Protein AF-A0A8H7ZMW8-F1 (afdb_monomer_lite)

Radius of gyration: 20.6 Å; chains: 1; bounding box: 66×46×44 Å

Structure (mmCIF, N/CA/C/O backbone):
data_AF-A0A8H7ZMW8-F1
#
_entry.id   AF-A0A8H7ZMW8-F1
#
loop_
_atom_site.group_PDB
_atom_site.id
_atom_site.type_symbol
_atom_site.label_atom_id
_atom_site.label_alt_id
_atom_site.label_comp_id
_atom_site.label_asym_id
_atom_site.label_entity_id
_atom_site.label_seq_id
_atom_site.pdbx_PDB_ins_code
_atom_site.Cartn_x
_atom_site.Cartn_y
_atom_site.Cartn_z
_atom_site.occupancy
_atom_site.B_iso_or_equiv
_atom_site.auth_seq_id
_atom_site.auth_comp_id
_atom_site.auth_asym_id
_atom_site.auth_atom_id
_atom_site.pdbx_PDB_model_num
ATOM 1 N N . MET A 1 1 ? -32.389 14.633 -2.893 1.00 42.03 1 MET A N 1
ATOM 2 C CA . MET A 1 1 ? -31.019 14.590 -3.444 1.00 42.03 1 MET A CA 1
ATOM 3 C C . MET A 1 1 ? -31.090 13.836 -4.761 1.00 42.03 1 MET A C 1
ATOM 5 O O . MET A 1 1 ? -31.213 12.621 -4.766 1.00 42.03 1 MET A O 1
ATOM 9 N N . VAL A 1 2 ? -31.214 14.584 -5.856 1.00 37.28 2 VAL A N 1
ATOM 10 C CA . VAL A 1 2 ? -31.466 14.056 -7.203 1.00 37.28 2 VAL A CA 1
ATOM 11 C C . VAL A 1 2 ? -30.122 13.659 -7.804 1.00 37.28 2 VAL A C 1
ATOM 13 O O . VAL A 1 2 ? -29.239 14.500 -7.945 1.00 37.28 2 VAL A O 1
ATOM 16 N N . ILE A 1 3 ? -29.952 12.373 -8.097 1.00 39.22 3 ILE A N 1
ATOM 17 C CA . ILE A 1 3 ? -28.759 11.832 -8.752 1.00 39.22 3 ILE A CA 1
ATOM 18 C C . ILE A 1 3 ? -28.835 12.227 -10.239 1.00 39.22 3 ILE A C 1
ATOM 20 O O . ILE A 1 3 ? -29.847 11.921 -10.876 1.00 39.22 3 ILE A O 1
ATOM 24 N N . PRO A 1 4 ? -27.831 12.914 -10.813 1.00 39.84 4 PRO A N 1
ATOM 25 C CA . PRO A 1 4 ? -27.857 13.289 -12.223 1.00 39.84 4 PRO A CA 1
ATOM 26 C C . PRO A 1 4 ? -27.815 12.050 -13.144 1.00 39.84 4 PRO A C 1
ATOM 28 O O . PRO A 1 4 ? -27.133 11.066 -12.836 1.00 39.84 4 PRO A O 1
ATOM 31 N N . PRO A 1 5 ? -28.512 12.077 -14.296 1.00 51.19 5 PRO A N 1
ATOM 32 C CA . PRO A 1 5 ? -28.690 10.921 -15.164 1.00 51.19 5 PRO A CA 1
ATOM 33 C C . PRO A 1 5 ? -27.522 10.784 -16.150 1.00 51.19 5 PRO A C 1
ATOM 35 O O . PRO A 1 5 ? -27.686 10.994 -17.346 1.00 51.19 5 PRO A O 1
ATOM 38 N N . VAL A 1 6 ? -26.333 10.411 -15.670 1.00 54.12 6 VAL A N 1
ATOM 39 C CA . VAL A 1 6 ? -25.258 9.872 -16.531 1.00 54.12 6 VAL A CA 1
ATOM 40 C C . VAL A 1 6 ? -24.527 8.730 -15.820 1.00 54.12 6 VAL A C 1
ATOM 42 O O . VAL A 1 6 ? -23.308 8.697 -15.720 1.00 54.12 6 VAL A O 1
ATOM 45 N N . LEU A 1 7 ? -25.274 7.726 -15.361 1.00 52.47 7 LEU A N 1
ATOM 46 C CA . LEU A 1 7 ? -24.729 6.374 -15.203 1.00 52.47 7 LEU A CA 1
ATOM 47 C C . LEU A 1 7 ? -25.089 5.568 -16.452 1.00 52.47 7 LEU A C 1
ATOM 49 O O . LEU A 1 7 ? -25.837 4.591 -16.418 1.00 52.47 7 LEU A O 1
ATOM 53 N N . ARG A 1 8 ? -24.540 6.000 -17.597 1.00 49.75 8 ARG A N 1
ATOM 54 C CA . ARG A 1 8 ? -24.400 5.128 -18.764 1.00 49.75 8 ARG A CA 1
ATOM 55 C C . ARG A 1 8 ? -23.543 3.959 -18.293 1.00 49.75 8 ARG A C 1
ATOM 57 O O . ARG A 1 8 ? -22.350 4.142 -18.074 1.00 49.75 8 ARG A O 1
ATOM 64 N N . ARG A 1 9 ? -24.168 2.792 -18.103 1.00 55.81 9 ARG A N 1
ATOM 65 C CA . ARG A 1 9 ? -23.518 1.503 -17.827 1.00 55.81 9 ARG A CA 1
ATOM 66 C C . ARG A 1 9 ? -22.287 1.339 -18.727 1.00 55.81 9 ARG A C 1
ATOM 68 O O . ARG A 1 9 ? -22.395 0.864 -19.853 1.00 55.81 9 ARG A O 1
ATOM 75 N N . ARG A 1 10 ? -21.110 1.706 -18.227 1.00 47.31 10 ARG A N 1
ATOM 76 C CA . ARG A 1 10 ? -19.882 1.006 -18.572 1.00 47.31 10 ARG A CA 1
ATOM 77 C C . ARG A 1 10 ? -19.806 -0.119 -17.560 1.00 47.31 10 ARG A C 1
ATOM 79 O O . ARG A 1 10 ? -19.698 0.132 -16.367 1.00 47.31 10 ARG A O 1
ATOM 86 N N . SER A 1 11 ? -19.891 -1.350 -18.042 1.00 50.09 11 SER A N 1
ATOM 87 C CA . SER A 1 11 ? -19.176 -2.438 -17.388 1.00 50.09 11 SER A CA 1
ATOM 88 C C . SER A 1 11 ? -17.740 -1.936 -17.175 1.00 50.09 11 SER A C 1
ATOM 90 O O . SER A 1 11 ? -16.995 -1.783 -18.137 1.00 50.09 11 SER A O 1
ATOM 92 N N . HIS A 1 12 ? -17.386 -1.517 -15.961 1.00 54.16 12 HIS A N 1
ATOM 93 C CA . HIS A 1 12 ? -15.981 -1.426 -15.581 1.00 54.16 12 HIS A CA 1
ATOM 94 C C . HIS A 1 12 ? -15.602 -2.838 -15.166 1.00 54.16 12 HIS A C 1
ATOM 96 O O . HIS A 1 12 ? -15.778 -3.237 -14.022 1.00 54.16 12 HIS A O 1
ATOM 102 N N . SER A 1 13 ? -15.194 -3.637 -16.148 1.00 64.12 13 SER A N 1
ATOM 103 C CA . SER A 1 13 ? -14.708 -5.002 -15.950 1.00 64.12 13 SER A CA 1
ATOM 104 C C . SER A 1 13 ? -13.240 -5.046 -15.505 1.00 64.12 13 SER A C 1
ATOM 106 O O . SER A 1 13 ? -12.653 -6.122 -15.506 1.00 64.12 13 SER A O 1
ATOM 108 N N . GLN A 1 14 ? -12.631 -3.904 -15.170 1.00 78.50 14 GLN A N 1
ATOM 109 C CA . GLN A 1 14 ? -11.215 -3.792 -14.823 1.00 78.50 14 GLN A CA 1
ATOM 110 C C . GLN A 1 14 ? -11.036 -2.946 -13.559 1.00 78.50 14 GLN A C 1
ATOM 112 O O . GLN A 1 14 ? -11.784 -1.992 -13.341 1.00 78.50 14 GLN A O 1
ATOM 117 N N . ALA A 1 15 ? -10.048 -3.325 -12.746 1.00 89.75 15 ALA A N 1
ATOM 118 C CA . ALA A 1 15 ? -9.633 -2.593 -11.558 1.00 89.75 15 ALA A CA 1
ATOM 119 C C . ALA A 1 15 ? -9.004 -1.230 -11.909 1.00 89.75 15 ALA A C 1
ATOM 121 O O . ALA A 1 15 ? -8.543 -1.005 -13.030 1.00 89.75 15 ALA A O 1
ATOM 122 N N . TYR A 1 16 ? -8.992 -0.320 -10.939 1.00 92.81 16 TYR A N 1
ATOM 123 C CA . TYR A 1 16 ? -8.418 1.017 -11.061 1.00 92.81 16 TYR A CA 1
ATOM 124 C C . TYR A 1 16 ? -6.917 0.980 -10.765 1.00 92.81 16 TYR A C 1
ATOM 126 O O . TYR A 1 16 ? -6.511 0.502 -9.705 1.00 92.81 16 TYR A O 1
ATOM 134 N N . HIS A 1 17 ? -6.122 1.502 -11.697 1.00 93.19 17 HIS A N 1
ATOM 135 C CA . HIS A 1 17 ? -4.659 1.557 -11.629 1.00 93.19 17 HIS A CA 1
ATOM 136 C C . HIS A 1 17 ? -4.171 2.873 -11.028 1.00 93.19 17 HIS A C 1
ATOM 138 O O . HIS A 1 17 ? -4.920 3.851 -10.994 1.00 93.19 17 HIS A O 1
ATOM 144 N N . SER A 1 18 ? -2.909 2.891 -10.603 1.00 92.00 18 SER A N 1
ATOM 145 C CA . SER A 1 18 ? -2.274 4.108 -10.106 1.00 92.00 18 SER A CA 1
ATOM 146 C C . SER A 1 18 ? -2.089 5.133 -11.229 1.00 92.00 18 SER A C 1
ATOM 148 O O . SER A 1 18 ? -1.773 4.784 -12.367 1.00 92.00 18 SER A O 1
ATOM 150 N N . SER A 1 19 ? -2.253 6.413 -10.914 1.00 88.81 19 SER A N 1
ATOM 151 C CA . SER A 1 19 ? -1.910 7.522 -11.810 1.00 88.81 19 SER A CA 1
ATOM 152 C C . SER A 1 19 ? -0.397 7.760 -11.912 1.00 88.81 19 SER A C 1
ATOM 154 O O . SER A 1 19 ? 0.058 8.408 -12.853 1.00 88.81 19 SER A O 1
ATOM 156 N N . TYR A 1 20 ? 0.403 7.167 -11.015 1.00 85.31 20 TYR A N 1
ATOM 157 C CA . TYR A 1 20 ? 1.864 7.305 -10.973 1.00 85.31 20 TYR A CA 1
ATOM 158 C C . TYR A 1 20 ? 2.620 6.304 -11.862 1.00 85.31 20 TYR A C 1
ATOM 160 O O . TYR A 1 20 ? 3.825 6.128 -11.692 1.00 85.31 20 TYR A O 1
ATOM 168 N N . LEU A 1 21 ? 1.955 5.632 -12.807 1.00 85.12 21 LEU A N 1
ATOM 169 C CA . LEU A 1 21 ? 2.595 4.625 -13.671 1.00 85.12 21 LEU A CA 1
ATOM 170 C C . LEU A 1 21 ? 3.790 5.176 -14.462 1.00 85.12 21 LEU A C 1
ATOM 172 O O . LEU A 1 21 ? 4.798 4.487 -14.589 1.00 85.12 21 LEU A O 1
ATOM 176 N N . ASP A 1 22 ? 3.688 6.418 -14.933 1.00 79.81 22 ASP A N 1
ATOM 177 C CA . ASP A 1 22 ? 4.734 7.095 -15.708 1.00 79.81 22 ASP A CA 1
ATOM 178 C C . ASP A 1 22 ? 5.643 7.983 -14.837 1.00 79.81 22 ASP A C 1
ATOM 180 O O . ASP A 1 22 ? 6.469 8.744 -15.351 1.00 79.81 22 ASP A O 1
ATOM 184 N N . PHE A 1 23 ? 5.497 7.925 -13.507 1.00 78.44 23 PHE A N 1
ATOM 185 C CA . PHE A 1 23 ? 6.307 8.733 -12.604 1.00 78.44 23 PHE A CA 1
ATOM 186 C C . PHE A 1 23 ? 7.755 8.204 -12.579 1.00 78.44 23 PHE A C 1
ATOM 188 O O . PHE A 1 23 ? 7.966 7.015 -12.322 1.00 78.44 23 PHE A O 1
ATOM 195 N N . PRO A 1 24 ? 8.779 9.057 -12.785 1.00 76.38 24 PRO A N 1
ATOM 196 C CA . PRO A 1 24 ? 10.181 8.641 -12.825 1.00 76.38 24 PRO A CA 1
ATOM 197 C C . PRO A 1 24 ? 10.747 8.399 -11.411 1.00 76.38 24 PRO A C 1
ATOM 199 O O . PRO A 1 24 ? 11.688 9.064 -10.974 1.00 76.38 24 PRO A O 1
ATOM 202 N N . ALA A 1 25 ? 10.156 7.458 -10.672 1.00 76.00 25 ALA A N 1
ATOM 203 C CA . ALA A 1 25 ? 10.624 7.036 -9.356 1.00 76.00 25 ALA A CA 1
ATOM 204 C C . ALA A 1 25 ? 11.843 6.116 -9.464 1.00 76.00 25 ALA A C 1
ATOM 206 O O . ALA A 1 25 ? 12.016 5.365 -10.423 1.00 76.00 25 ALA A O 1
ATOM 207 N N . ARG A 1 26 ? 12.666 6.118 -8.410 1.00 81.25 26 ARG A N 1
ATOM 208 C CA . ARG A 1 26 ? 13.632 5.040 -8.184 1.00 81.25 26 ARG A CA 1
ATOM 209 C C . ARG A 1 26 ? 12.857 3.749 -7.924 1.00 81.25 26 ARG A C 1
ATOM 211 O O . ARG A 1 26 ? 12.032 3.731 -7.016 1.00 81.25 26 ARG A O 1
ATOM 218 N N . SER A 1 27 ? 13.177 2.667 -8.624 1.00 81.62 27 SER A N 1
ATOM 219 C CA . SER A 1 27 ? 12.639 1.352 -8.266 1.00 81.62 27 SER A CA 1
ATOM 220 C C . SER A 1 27 ? 13.459 0.696 -7.145 1.00 81.62 27 SER A C 1
ATOM 222 O O . SER A 1 27 ? 14.692 0.750 -7.151 1.00 81.62 27 SER A O 1
ATOM 224 N N . LEU A 1 28 ? 12.781 0.084 -6.172 1.00 80.75 28 LEU A N 1
ATOM 225 C CA . LEU A 1 28 ? 13.358 -0.832 -5.182 1.00 80.75 28 LEU A CA 1
ATOM 226 C C . LEU A 1 28 ? 12.857 -2.240 -5.507 1.00 80.75 28 LEU A C 1
ATOM 228 O O . LEU A 1 28 ? 11.679 -2.544 -5.322 1.00 80.75 28 LEU A O 1
ATOM 232 N N . GLY A 1 29 ? 13.726 -3.081 -6.071 1.00 83.06 29 GLY A N 1
ATOM 233 C CA . GLY A 1 29 ? 13.272 -4.296 -6.750 1.00 83.06 29 GLY A CA 1
ATOM 234 C C . GLY A 1 29 ? 12.319 -3.922 -7.886 1.00 83.06 29 GLY A C 1
ATOM 235 O O . GLY A 1 29 ? 12.708 -3.203 -8.803 1.00 83.06 29 GLY A O 1
ATOM 236 N N . ASN A 1 30 ? 11.062 -4.356 -7.785 1.00 88.25 30 ASN A N 1
ATOM 237 C CA . ASN A 1 30 ? 9.993 -4.010 -8.724 1.00 88.25 30 ASN A CA 1
ATOM 238 C C . ASN A 1 30 ? 8.889 -3.111 -8.121 1.00 88.25 30 ASN A C 1
ATOM 240 O O . ASN A 1 30 ? 7.768 -3.078 -8.634 1.00 88.25 30 ASN A O 1
ATOM 244 N N . PHE A 1 31 ? 9.196 -2.386 -7.040 1.00 85.06 31 PHE A N 1
ATOM 245 C CA . PHE A 1 31 ? 8.350 -1.325 -6.480 1.00 85.06 31 PHE A CA 1
ATOM 246 C C . PHE A 1 31 ? 8.844 0.049 -6.893 1.00 85.06 31 PHE A C 1
ATOM 248 O O . PHE A 1 31 ? 10.049 0.277 -6.915 1.00 85.06 31 PHE A O 1
ATOM 255 N N . ALA A 1 32 ? 7.927 0.993 -7.082 1.00 86.06 32 ALA A N 1
ATOM 256 C CA . ALA A 1 32 ? 8.273 2.399 -7.232 1.00 86.06 32 ALA A CA 1
ATOM 257 C C . ALA A 1 32 ? 8.449 3.059 -5.853 1.00 86.06 32 ALA A C 1
ATOM 259 O O . ALA A 1 32 ? 7.548 3.027 -5.016 1.00 86.06 32 ALA A O 1
ATOM 260 N N . LEU A 1 33 ? 9.592 3.701 -5.611 1.00 85.12 33 LEU A N 1
ATOM 261 C CA . LEU A 1 33 ? 9.802 4.540 -4.433 1.00 85.12 33 LEU A CA 1
ATOM 262 C C . LEU A 1 33 ? 9.164 5.915 -4.672 1.00 85.12 33 LEU A C 1
ATOM 264 O O . LEU A 1 33 ? 9.825 6.864 -5.101 1.00 85.12 33 LEU A O 1
ATOM 268 N N . LEU A 1 34 ? 7.855 5.981 -4.438 1.00 83.50 34 LEU A N 1
ATOM 269 C CA . LEU A 1 34 ? 7.044 7.175 -4.654 1.00 83.50 34 LEU A CA 1
ATOM 270 C C . LEU A 1 34 ? 7.146 8.148 -3.465 1.00 83.50 34 LEU A C 1
ATOM 272 O O . LEU A 1 34 ? 7.307 7.706 -2.321 1.00 83.50 34 LEU A O 1
ATOM 276 N N . PRO A 1 35 ? 7.067 9.467 -3.712 1.00 80.00 35 PRO A N 1
ATOM 277 C CA . PRO A 1 35 ? 7.010 10.453 -2.643 1.00 80.00 35 PRO A CA 1
ATOM 278 C C . PRO A 1 35 ? 5.778 10.281 -1.744 1.00 80.00 35 PRO A C 1
ATOM 280 O O . PRO A 1 35 ? 4.700 9.933 -2.223 1.00 80.00 35 PRO A O 1
ATOM 283 N N . LEU A 1 36 ? 5.941 10.556 -0.447 1.00 81.56 36 LEU A N 1
ATOM 284 C CA . LEU A 1 36 ? 4.881 10.433 0.559 1.00 81.56 36 LEU A CA 1
ATOM 285 C C . LEU A 1 36 ? 4.884 11.608 1.535 1.00 81.56 36 LEU A C 1
ATOM 287 O O . LEU A 1 36 ? 5.940 12.087 1.970 1.00 81.56 36 LEU A O 1
ATOM 291 N N . LYS A 1 37 ? 3.694 12.026 1.959 1.00 80.56 37 LYS A N 1
ATOM 292 C CA . LYS A 1 37 ? 3.497 13.009 3.025 1.00 80.56 37 LYS A CA 1
ATOM 293 C C . LYS A 1 37 ? 3.456 12.292 4.371 1.00 80.56 37 LYS A C 1
ATOM 295 O O . LYS A 1 37 ? 2.402 11.959 4.903 1.00 80.56 37 LYS A O 1
ATOM 300 N N . SER A 1 38 ? 4.624 12.069 4.967 1.00 76.19 38 SER A N 1
ATOM 301 C CA . SER A 1 38 ? 4.721 11.429 6.281 1.00 76.19 38 SER A CA 1
ATOM 302 C C . SER A 1 38 ? 5.586 12.219 7.253 1.00 76.19 38 SER A C 1
ATOM 304 O O . SER A 1 38 ? 6.620 12.774 6.895 1.00 76.19 38 SER A O 1
ATOM 306 N N . LYS A 1 39 ? 5.175 12.230 8.526 1.00 77.06 39 LYS A N 1
ATOM 307 C CA . LYS A 1 39 ? 6.003 12.702 9.653 1.00 77.06 39 LYS A CA 1
ATOM 308 C C . LYS A 1 39 ? 6.956 11.614 10.159 1.00 77.06 39 LYS A C 1
ATOM 310 O O . LYS A 1 39 ? 7.826 11.888 10.985 1.00 77.06 39 LYS A O 1
ATOM 315 N N . ILE A 1 40 ? 6.763 10.376 9.705 1.00 76.75 40 ILE A N 1
ATOM 316 C CA . ILE A 1 40 ? 7.574 9.220 10.077 1.00 76.75 40 ILE A CA 1
ATOM 317 C C . ILE A 1 40 ? 8.781 9.180 9.146 1.00 76.75 40 ILE A C 1
ATOM 319 O O . ILE A 1 40 ? 8.650 9.285 7.928 1.00 76.75 40 ILE A O 1
ATOM 323 N N . ARG A 1 41 ? 9.972 9.036 9.730 1.00 72.94 41 ARG A N 1
ATOM 324 C CA . ARG A 1 41 ? 11.212 8.904 8.962 1.00 72.94 41 ARG A CA 1
ATOM 325 C C . ARG A 1 41 ? 11.189 7.600 8.172 1.00 72.94 41 ARG A C 1
ATOM 327 O O . ARG A 1 41 ? 10.841 6.560 8.721 1.00 72.94 41 ARG A O 1
ATOM 334 N N . GLY A 1 42 ? 11.626 7.655 6.922 1.00 73.50 42 GLY A N 1
ATOM 335 C CA . GLY A 1 42 ? 11.706 6.489 6.056 1.00 73.50 42 GLY A CA 1
ATOM 336 C C . GLY A 1 42 ? 12.537 6.764 4.805 1.00 73.50 42 GLY A C 1
ATOM 337 O O . GLY A 1 42 ? 12.995 7.892 4.610 1.00 73.50 42 GLY A O 1
ATOM 338 N N . PRO A 1 43 ? 12.743 5.737 3.967 1.00 73.56 43 PRO A N 1
ATOM 339 C CA . PRO A 1 43 ? 13.495 5.857 2.721 1.00 73.56 43 PRO A CA 1
ATOM 340 C C . PRO A 1 43 ? 12.721 6.603 1.622 1.00 73.56 43 PRO A C 1
ATOM 342 O O . PRO A 1 43 ? 13.325 7.014 0.634 1.00 73.56 43 PRO A O 1
ATOM 345 N N . ALA A 1 44 ? 11.401 6.771 1.777 1.00 70.31 44 ALA A N 1
ATOM 346 C CA . ALA A 1 44 ? 10.563 7.478 0.817 1.00 70.31 44 ALA A CA 1
ATOM 347 C C . ALA A 1 44 ? 10.927 8.974 0.751 1.00 70.31 44 ALA A C 1
ATOM 349 O O . ALA A 1 44 ? 11.087 9.611 1.800 1.00 70.31 44 ALA A O 1
ATOM 350 N N . PRO A 1 45 ? 11.028 9.557 -0.458 1.00 68.44 45 PRO A N 1
ATOM 351 C CA . PRO A 1 45 ? 11.138 10.996 -0.627 1.00 68.44 45 PRO A CA 1
ATOM 352 C C . PRO A 1 45 ? 9.983 11.696 0.091 1.00 68.44 45 PRO A C 1
ATOM 354 O O . PRO A 1 45 ? 8.821 11.326 -0.074 1.00 68.44 45 PRO A O 1
ATOM 357 N N . GLN A 1 46 ? 10.294 12.698 0.907 1.00 63.41 46 GLN A N 1
ATOM 358 C CA . GLN A 1 46 ? 9.253 13.465 1.582 1.00 63.41 46 GLN A CA 1
ATOM 359 C C . GLN A 1 46 ? 8.579 14.378 0.563 1.00 63.41 46 GLN A C 1
ATOM 361 O O . GLN A 1 46 ? 9.260 15.114 -0.152 1.00 63.41 46 GLN A O 1
ATOM 366 N N . GLY A 1 47 ? 7.247 14.341 0.519 1.00 53.34 47 GLY A N 1
ATOM 367 C CA . GLY A 1 47 ? 6.419 15.176 -0.355 1.00 53.34 47 GLY A CA 1
ATOM 368 C C . GLY A 1 47 ? 6.365 16.659 0.046 1.00 53.34 47 GLY A C 1
ATOM 369 O O . GLY A 1 47 ? 5.344 17.318 -0.105 1.00 53.34 47 GLY A O 1
ATOM 370 N N . GLY A 1 48 ? 7.434 17.161 0.655 1.00 45.34 48 GLY A N 1
ATOM 371 C CA . GLY A 1 48 ? 7.550 18.513 1.166 1.00 45.34 48 GLY A CA 1
ATOM 372 C C . GLY A 1 48 ? 8.962 18.728 1.692 1.00 45.34 48 GLY A C 1
ATOM 373 O O . GLY A 1 48 ? 9.390 18.050 2.621 1.00 45.34 48 GLY A O 1
ATOM 374 N N . ALA A 1 49 ? 9.660 19.689 1.093 1.00 36.16 49 ALA A N 1
ATOM 375 C CA . ALA A 1 49 ? 11.038 20.088 1.370 1.00 36.16 49 ALA A CA 1
ATOM 376 C C . ALA A 1 49 ? 12.126 19.093 0.918 1.00 36.16 49 ALA A C 1
ATOM 378 O O . ALA A 1 49 ? 12.400 18.069 1.538 1.00 36.16 49 ALA A O 1
ATOM 379 N N . THR A 1 50 ? 12.809 19.497 -0.156 1.00 37.34 50 THR A N 1
ATOM 380 C CA . THR A 1 50 ? 14.218 19.237 -0.485 1.00 37.34 50 THR A CA 1
ATOM 381 C C . THR A 1 50 ? 15.020 18.511 0.608 1.00 37.34 50 THR A C 1
ATOM 383 O O . THR A 1 50 ? 15.705 19.145 1.415 1.00 37.34 50 THR A O 1
ATOM 386 N N . PHE A 1 51 ? 15.015 17.177 0.608 1.00 32.84 51 PHE A N 1
ATOM 387 C CA . PHE A 1 51 ? 16.051 16.419 1.303 1.00 32.84 51 PHE A CA 1
ATOM 388 C C . PHE A 1 51 ? 17.212 16.208 0.335 1.00 32.84 51 PHE A C 1
ATOM 390 O O . PHE A 1 51 ? 17.288 15.228 -0.404 1.00 32.84 51 PHE A O 1
ATOM 397 N N . PHE A 1 52 ? 18.120 17.182 0.333 1.00 33.91 52 PHE A N 1
ATOM 398 C CA . PHE A 1 52 ? 19.476 17.000 -0.157 1.00 33.91 52 PHE A CA 1
ATOM 399 C C . PHE A 1 52 ? 20.117 15.829 0.600 1.00 33.91 52 PHE A C 1
ATOM 401 O O . PHE A 1 52 ? 20.656 15.996 1.693 1.00 33.91 52 PHE A O 1
ATOM 408 N N . ALA A 1 53 ? 20.131 14.645 -0.005 1.00 33.56 53 ALA A N 1
ATOM 409 C CA . ALA A 1 53 ? 21.184 13.682 0.267 1.00 33.56 53 ALA A CA 1
ATOM 410 C C . ALA A 1 53 ? 22.474 14.221 -0.376 1.00 33.56 53 ALA A C 1
ATOM 412 O O . ALA A 1 53 ? 22.844 13.838 -1.482 1.00 33.56 53 ALA A O 1
ATOM 413 N N . ILE A 1 54 ? 23.137 15.165 0.299 1.00 38.50 54 ILE A N 1
ATOM 414 C CA . ILE A 1 54 ? 24.554 15.459 0.068 1.00 38.50 54 ILE A CA 1
ATOM 415 C C . ILE A 1 54 ? 25.323 14.569 1.049 1.00 38.50 54 ILE A C 1
ATOM 417 O O . ILE A 1 54 ? 25.388 14.899 2.237 1.00 38.50 54 ILE A O 1
ATOM 421 N N . PRO A 1 55 ? 25.952 13.462 0.613 1.00 37.44 55 PRO A N 1
ATOM 422 C CA . PRO A 1 55 ? 27.103 12.973 1.339 1.00 37.44 55 PRO A CA 1
ATOM 423 C C . PRO A 1 55 ? 28.178 14.045 1.176 1.00 37.44 55 PRO A C 1
ATOM 425 O O . PRO A 1 55 ? 28.648 14.312 0.075 1.00 37.44 55 PRO A O 1
ATOM 428 N N . ARG A 1 56 ? 28.483 14.710 2.289 1.00 41.12 56 ARG A N 1
ATOM 429 C CA . ARG A 1 56 ? 29.649 15.559 2.548 1.00 41.12 56 ARG A CA 1
ATOM 430 C C . ARG A 1 56 ? 30.737 15.473 1.451 1.00 41.12 56 ARG A C 1
ATOM 432 O O . ARG A 1 56 ? 31.645 14.654 1.550 1.00 41.12 56 ARG A O 1
ATOM 439 N N . LEU A 1 57 ? 30.698 16.350 0.445 1.00 36.00 57 LEU A N 1
ATOM 440 C CA . LEU A 1 57 ? 31.845 16.594 -0.431 1.00 36.00 57 LEU A CA 1
ATOM 441 C C . LEU A 1 57 ? 32.236 18.064 -0.333 1.00 36.00 57 LEU A C 1
ATOM 443 O O . LEU A 1 57 ? 31.525 18.965 -0.773 1.00 36.00 57 LEU A O 1
ATOM 447 N N . HIS A 1 58 ? 33.392 18.283 0.286 1.00 34.47 58 HIS A N 1
ATOM 448 C CA . HIS A 1 58 ? 34.142 19.512 0.127 1.00 34.47 58 HIS A CA 1
ATOM 449 C C . HIS A 1 58 ? 34.366 19.771 -1.370 1.00 34.47 58 HIS A C 1
ATOM 451 O O . HIS A 1 58 ? 34.821 18.889 -2.088 1.00 34.47 58 HIS A O 1
ATOM 457 N N . ALA A 1 59 ? 34.075 21.003 -1.787 1.00 41.72 59 ALA A N 1
ATOM 458 C CA . ALA A 1 59 ? 34.630 21.669 -2.961 1.00 41.72 59 ALA A CA 1
ATOM 459 C C . ALA A 1 59 ? 34.544 20.929 -4.314 1.00 41.72 59 ALA A C 1
ATOM 461 O O . ALA A 1 59 ? 35.494 20.287 -4.746 1.00 41.72 59 ALA A O 1
ATOM 462 N N . ALA A 1 60 ? 33.488 21.193 -5.086 1.00 32.75 60 ALA A N 1
ATOM 463 C CA . ALA A 1 60 ? 33.612 21.242 -6.543 1.00 32.75 60 ALA A CA 1
ATOM 464 C C . ALA A 1 60 ? 32.589 22.217 -7.134 1.00 32.75 60 ALA A C 1
ATOM 466 O O . ALA A 1 60 ? 31.382 22.000 -7.090 1.00 32.75 60 ALA A O 1
ATOM 467 N N . LYS A 1 61 ? 33.097 23.316 -7.696 1.00 37.75 61 LYS A N 1
ATOM 468 C CA . LYS A 1 61 ? 32.349 24.255 -8.535 1.00 37.75 61 LYS A CA 1
ATOM 469 C C . LYS A 1 61 ? 31.819 23.495 -9.757 1.00 37.75 61 LYS A C 1
ATOM 471 O O . LYS A 1 61 ? 32.613 23.096 -10.602 1.00 37.75 61 LYS A O 1
ATOM 476 N N . SER A 1 62 ? 30.511 23.301 -9.882 1.00 36.25 62 SER A N 1
ATOM 477 C CA . SER A 1 62 ? 29.888 22.929 -11.162 1.00 36.25 62 SER A CA 1
ATOM 478 C C . SER A 1 62 ? 28.616 23.750 -11.350 1.00 36.25 62 SER A C 1
ATOM 480 O O . SER A 1 62 ? 27.680 23.673 -10.563 1.00 36.25 62 SER A O 1
ATOM 482 N N . SER A 1 63 ? 28.646 24.610 -12.366 1.00 33.69 63 SER A N 1
ATOM 483 C CA . SER A 1 63 ? 27.556 25.503 -12.751 1.00 33.69 63 SER A CA 1
ATOM 484 C C . SER A 1 63 ? 26.438 24.690 -13.403 1.00 33.69 63 SER A C 1
ATOM 486 O O . SER A 1 63 ? 26.656 24.059 -14.437 1.00 33.69 63 SER A O 1
ATOM 488 N N . VAL A 1 64 ? 25.250 24.693 -12.799 1.00 40.72 64 VAL A N 1
ATOM 489 C CA . VAL A 1 64 ? 24.019 24.176 -13.408 1.00 40.72 64 VAL A CA 1
ATOM 490 C C . VAL A 1 64 ? 23.446 25.288 -14.280 1.00 40.72 64 VAL A C 1
ATOM 492 O O . VAL A 1 64 ? 23.026 26.323 -13.770 1.00 40.72 64 VAL A O 1
ATOM 495 N N . THR A 1 65 ? 23.454 25.107 -15.600 1.00 32.78 65 THR A N 1
ATOM 496 C CA . THR A 1 65 ? 22.811 26.048 -16.529 1.00 32.78 65 THR A CA 1
ATOM 497 C C . THR A 1 65 ? 21.405 25.546 -16.846 1.00 32.78 65 THR A C 1
ATOM 499 O O . THR A 1 65 ? 21.240 24.550 -17.545 1.00 32.78 65 THR A O 1
ATOM 502 N N . LEU A 1 66 ? 20.390 26.224 -16.309 1.00 36.44 66 LEU A N 1
ATOM 503 C CA . LEU A 1 66 ? 18.989 26.024 -16.679 1.00 36.44 66 LEU A CA 1
ATOM 504 C C . LEU A 1 66 ? 18.705 26.843 -17.946 1.00 36.44 66 LEU A C 1
ATOM 506 O O . LEU A 1 66 ? 18.868 28.062 -17.934 1.00 36.44 66 LEU A O 1
ATOM 510 N N . VAL A 1 67 ? 18.287 26.196 -19.036 1.00 33.41 67 VAL A N 1
ATOM 511 C CA . VAL A 1 67 ? 17.764 26.893 -20.222 1.00 33.41 67 VAL A CA 1
ATOM 512 C C . VAL A 1 67 ? 16.240 26.964 -20.091 1.00 33.41 67 VAL A C 1
ATOM 514 O O . VAL A 1 67 ? 15.602 25.911 -20.038 1.00 33.41 67 VAL A O 1
ATOM 517 N N . PRO A 1 68 ? 15.625 28.157 -20.029 1.00 33.38 68 PRO A N 1
ATOM 518 C CA . PRO A 1 68 ? 14.174 28.271 -20.004 1.00 33.38 68 PRO A CA 1
ATOM 519 C C . PRO A 1 68 ? 13.618 28.035 -21.414 1.00 33.38 68 PRO A C 1
ATOM 521 O O . PRO A 1 68 ? 13.978 28.754 -22.345 1.00 33.38 68 PRO A O 1
ATOM 524 N N . ASN A 1 69 ? 12.722 27.057 -21.588 1.00 34.91 69 ASN A N 1
ATOM 525 C CA . ASN A 1 69 ? 11.889 26.980 -22.789 1.00 34.91 69 ASN A CA 1
ATOM 526 C C . ASN A 1 69 ? 10.403 27.039 -22.420 1.00 34.91 69 ASN A C 1
ATOM 528 O O . ASN A 1 69 ? 9.915 26.304 -21.565 1.00 34.91 69 ASN A O 1
ATOM 532 N N . ASN A 1 70 ? 9.696 27.953 -23.078 1.00 43.31 70 ASN A N 1
ATOM 533 C CA . ASN A 1 70 ? 8.380 28.470 -22.713 1.00 43.31 70 ASN A CA 1
ATOM 534 C C . ASN A 1 70 ? 7.216 27.567 -23.168 1.00 43.31 70 ASN A C 1
ATOM 536 O O . ASN A 1 70 ? 6.205 28.046 -23.679 1.00 43.31 70 ASN A O 1
ATOM 540 N N . ARG A 1 71 ? 7.374 26.246 -23.029 1.00 41.09 71 ARG A N 1
ATOM 541 C CA . ARG A 1 71 ? 6.312 25.244 -23.198 1.00 41.09 71 ARG A CA 1
ATOM 542 C C . ARG A 1 71 ? 6.629 24.037 -22.324 1.00 41.09 71 ARG A C 1
ATOM 544 O O . ARG A 1 71 ? 7.274 23.111 -22.788 1.00 41.09 71 ARG A O 1
ATOM 551 N N . ASN A 1 72 ? 6.214 24.102 -21.062 1.00 43.69 72 ASN A N 1
ATOM 552 C CA . ASN A 1 72 ? 5.882 23.008 -20.139 1.00 43.69 72 ASN A CA 1
ATOM 553 C C . ASN A 1 72 ? 6.453 21.603 -20.425 1.00 43.69 72 ASN A C 1
ATOM 555 O O . ASN A 1 72 ? 5.671 20.667 -20.409 1.00 43.69 72 ASN A O 1
ATOM 559 N N . MET A 1 73 ? 7.760 21.455 -20.676 1.00 39.66 73 MET A N 1
ATOM 560 C CA . MET A 1 73 ? 8.575 20.232 -20.575 1.00 39.66 73 MET A CA 1
ATOM 561 C C . MET A 1 73 ? 10.030 20.607 -20.907 1.00 39.66 73 MET A C 1
ATOM 563 O O . MET A 1 73 ? 10.401 20.756 -22.071 1.00 39.66 73 MET A O 1
ATOM 567 N N . CYS A 1 74 ? 10.877 20.771 -19.886 1.00 35.44 74 CYS A N 1
ATOM 568 C CA . CYS A 1 74 ? 12.326 20.801 -20.090 1.00 35.44 74 CYS A CA 1
ATOM 569 C C . CYS A 1 74 ? 12.800 19.363 -20.327 1.00 35.44 74 CYS A C 1
ATOM 571 O O . CYS A 1 74 ? 12.852 18.559 -19.399 1.00 35.44 74 CYS A O 1
ATOM 573 N N . SER A 1 75 ? 13.128 19.031 -21.574 1.00 34.19 75 SER A N 1
ATOM 574 C CA . SER A 1 75 ? 13.778 17.768 -21.921 1.00 34.19 75 SER A CA 1
ATOM 575 C C . SER A 1 75 ? 15.138 17.659 -21.223 1.00 34.19 75 SER A C 1
ATOM 577 O O . SER A 1 75 ? 15.965 18.567 -21.326 1.00 34.19 75 SER A O 1
ATOM 579 N N . ALA A 1 76 ? 15.367 16.541 -20.535 1.00 45.03 76 ALA A N 1
ATOM 580 C CA . ALA A 1 76 ? 16.612 16.228 -19.845 1.00 45.03 76 ALA A CA 1
ATOM 581 C C . ALA A 1 76 ? 17.808 16.136 -20.812 1.00 45.03 76 ALA A C 1
ATOM 583 O O . ALA A 1 76 ? 17.713 15.511 -21.867 1.00 45.03 76 ALA A O 1
ATOM 584 N N . LEU A 1 77 ? 18.960 16.687 -20.422 1.00 37.22 77 LEU A N 1
ATOM 585 C CA . LEU A 1 77 ? 20.253 16.371 -21.034 1.00 37.22 77 LEU A CA 1
ATOM 586 C C . LEU A 1 77 ? 21.072 15.556 -20.030 1.00 37.22 77 LEU A C 1
ATOM 588 O O . LEU A 1 77 ? 21.411 16.027 -18.946 1.00 37.22 77 LEU A O 1
ATOM 592 N N . ILE A 1 78 ? 21.349 14.303 -20.394 1.00 39.78 78 ILE A N 1
ATOM 593 C CA . ILE A 1 78 ? 22.182 13.372 -19.628 1.00 39.78 78 ILE A CA 1
ATOM 594 C C . ILE A 1 78 ? 23.637 13.824 -19.767 1.00 39.78 78 ILE A C 1
ATOM 596 O O . ILE A 1 78 ? 24.266 13.590 -20.798 1.00 39.78 78 ILE A O 1
ATOM 600 N N . SER A 1 79 ? 24.202 14.428 -18.726 1.00 36.06 79 SER A N 1
ATOM 601 C CA . SER A 1 79 ? 25.645 14.670 -18.662 1.00 36.06 79 SER A CA 1
ATOM 602 C C . SER A 1 79 ? 26.316 13.512 -17.926 1.00 36.06 79 SER A C 1
ATOM 604 O O . SER A 1 79 ? 26.242 13.415 -16.703 1.00 36.06 79 SER A O 1
ATOM 606 N N . ARG A 1 80 ? 26.973 12.615 -18.676 1.00 34.59 80 ARG A N 1
ATOM 607 C CA . ARG A 1 80 ? 27.880 11.598 -18.115 1.00 34.59 80 ARG A CA 1
ATOM 608 C C . ARG A 1 80 ? 29.043 12.301 -17.412 1.00 34.59 80 ARG A C 1
ATOM 610 O O . ARG A 1 80 ? 29.854 12.937 -18.080 1.00 34.59 80 ARG A O 1
ATOM 617 N N . THR A 1 81 ? 29.175 12.142 -16.099 1.00 41.84 81 THR A N 1
ATOM 618 C CA . THR A 1 81 ? 30.451 12.382 -15.413 1.00 41.84 81 THR A CA 1
ATOM 619 C C . THR A 1 81 ? 31.262 11.084 -15.376 1.00 41.84 81 THR A C 1
ATOM 621 O O . THR A 1 81 ? 30.723 9.979 -15.374 1.00 41.84 81 THR A O 1
ATOM 624 N N . SER A 1 82 ? 32.586 11.221 -15.425 1.00 38.66 82 SER A N 1
ATOM 625 C CA . SER A 1 82 ? 33.570 10.151 -15.648 1.00 38.66 82 SER A CA 1
ATOM 626 C C . SER A 1 82 ? 33.783 9.186 -14.472 1.00 38.66 82 SER A C 1
ATOM 628 O O . SER A 1 82 ? 34.584 8.264 -14.582 1.00 38.66 82 SER A O 1
ATOM 630 N N . HIS A 1 83 ? 33.056 9.345 -13.369 1.00 43.66 83 HIS A N 1
ATOM 631 C CA . HIS A 1 83 ? 33.018 8.391 -12.263 1.00 43.66 83 HIS A CA 1
ATOM 632 C C . HIS A 1 83 ? 31.580 7.903 -12.132 1.00 43.66 83 HIS A C 1
ATOM 634 O O . HIS A 1 83 ? 30.709 8.714 -11.845 1.00 43.66 83 HIS A O 1
ATOM 640 N N . GLY A 1 84 ? 31.342 6.609 -12.377 1.00 40.59 84 GLY A N 1
ATOM 641 C CA . GLY A 1 84 ? 30.030 5.955 -12.517 1.00 40.59 84 GLY A CA 1
ATOM 642 C C . GLY A 1 84 ? 29.094 5.985 -11.300 1.00 40.59 84 GLY A C 1
ATOM 643 O O . GLY A 1 84 ? 28.588 4.947 -10.891 1.00 40.59 84 GLY A O 1
ATOM 644 N N . SER A 1 85 ? 28.830 7.164 -10.744 1.00 38.16 85 SER A N 1
ATOM 645 C CA . SER A 1 85 ? 27.771 7.433 -9.782 1.00 38.16 85 SER A CA 1
ATOM 646 C C . SER A 1 85 ? 26.572 8.011 -10.534 1.00 38.16 85 SER A C 1
ATOM 648 O O . SER A 1 85 ? 26.636 9.115 -11.078 1.00 38.16 85 SER A O 1
ATOM 650 N N . LEU A 1 86 ? 25.480 7.248 -10.602 1.00 37.88 86 LEU A N 1
ATOM 651 C CA . LEU A 1 86 ? 24.200 7.705 -11.143 1.00 37.88 86 LEU A CA 1
ATOM 652 C C . LEU A 1 86 ? 23.615 8.778 -10.211 1.00 37.88 86 LEU A C 1
ATOM 654 O O . LEU A 1 86 ? 23.016 8.472 -9.183 1.00 37.88 86 LEU A O 1
ATOM 658 N N . HIS A 1 87 ? 23.802 10.047 -10.570 1.00 38.66 87 HIS A N 1
ATOM 659 C CA . HIS A 1 87 ? 23.110 11.164 -9.935 1.00 38.66 87 HIS A CA 1
ATOM 660 C C . HIS A 1 87 ? 21.694 11.269 -10.503 1.00 38.66 87 HIS A C 1
ATOM 662 O O . HIS A 1 87 ? 21.497 11.738 -11.623 1.00 38.66 87 HIS A O 1
ATOM 668 N N . TYR A 1 88 ? 20.703 10.854 -9.718 1.00 41.75 88 TYR A N 1
ATOM 669 C CA . TYR A 1 88 ? 19.305 11.149 -10.005 1.00 41.75 88 TYR A CA 1
ATOM 670 C C . TYR A 1 88 ? 18.990 12.550 -9.486 1.00 41.75 88 TYR A C 1
ATOM 672 O O . TYR A 1 88 ? 18.817 12.762 -8.287 1.00 41.75 88 TYR A O 1
ATOM 680 N N . VAL A 1 89 ? 18.935 13.520 -10.397 1.00 41.62 89 VAL A N 1
ATOM 681 C CA . VAL A 1 89 ? 18.246 14.783 -10.135 1.00 41.62 89 VAL A CA 1
ATOM 682 C C . VAL A 1 89 ? 16.767 14.493 -10.361 1.00 41.62 89 VAL A C 1
ATOM 684 O O . VAL A 1 89 ? 16.311 14.451 -11.502 1.00 41.62 89 VAL A O 1
ATOM 687 N N . LEU A 1 90 ? 16.030 14.212 -9.283 1.00 43.12 90 LEU A N 1
ATOM 688 C CA . LEU A 1 90 ? 14.570 14.221 -9.343 1.00 43.12 90 LEU A CA 1
ATOM 689 C C . LEU A 1 90 ? 14.143 15.628 -9.792 1.00 43.12 90 LEU A C 1
ATOM 691 O O . LEU A 1 90 ? 14.667 16.606 -9.245 1.00 43.12 90 LEU A O 1
ATOM 695 N N . PRO A 1 91 ? 13.249 15.774 -10.787 1.00 40.84 91 PRO A N 1
ATOM 696 C CA . PRO A 1 91 ? 12.677 17.077 -11.082 1.00 40.84 91 PRO A CA 1
ATOM 697 C C . PRO A 1 91 ? 12.038 17.611 -9.794 1.00 40.84 91 PRO A C 1
ATOM 699 O O . PRO A 1 91 ? 11.223 16.934 -9.172 1.00 40.84 91 PRO A O 1
ATOM 702 N N . SER A 1 92 ? 12.454 18.816 -9.391 1.00 43.91 92 SER A N 1
ATOM 703 C CA . SER A 1 92 ? 12.034 19.522 -8.166 1.00 43.91 92 SER A CA 1
ATOM 704 C C . SER A 1 92 ? 10.514 19.569 -7.967 1.00 43.91 92 SER A C 1
ATOM 706 O O . SER A 1 92 ? 10.048 19.757 -6.857 1.00 43.91 92 SER A O 1
ATOM 708 N N . SER A 1 93 ? 9.722 19.347 -9.014 1.00 42.31 93 SER A N 1
ATOM 709 C CA . SER A 1 93 ? 8.268 19.469 -8.997 1.00 42.31 93 SER A CA 1
ATOM 710 C C . SER A 1 93 ? 7.505 18.249 -8.469 1.00 42.31 93 SER A C 1
ATOM 712 O O . SER A 1 93 ? 6.284 18.253 -8.548 1.00 42.31 93 SER A O 1
ATOM 714 N N . ALA A 1 94 ? 8.166 17.185 -7.997 1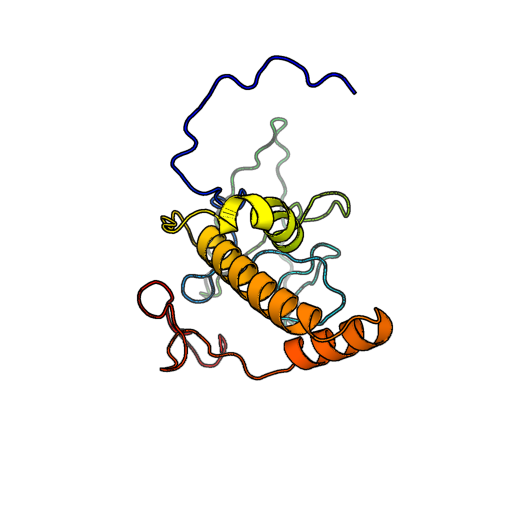.00 45.91 94 ALA A N 1
ATOM 715 C CA . ALA A 1 94 ? 7.463 15.931 -7.716 1.00 45.91 94 ALA A CA 1
ATOM 716 C C . ALA A 1 94 ? 6.478 15.975 -6.537 1.00 45.91 94 ALA A C 1
ATOM 718 O O . ALA A 1 94 ? 5.564 15.168 -6.561 1.00 45.91 94 ALA A O 1
ATOM 719 N N . VAL A 1 95 ? 6.628 16.875 -5.556 1.00 50.38 95 VAL A N 1
ATOM 720 C CA . VAL A 1 95 ? 5.553 17.264 -4.616 1.00 50.38 95 VAL A CA 1
ATOM 721 C C . VAL A 1 95 ? 5.956 18.593 -3.949 1.00 50.38 95 VAL A C 1
ATOM 723 O O . VAL A 1 95 ? 6.505 18.618 -2.848 1.00 50.38 95 VAL A O 1
ATOM 726 N N . GLU A 1 96 ? 5.779 19.725 -4.631 1.00 47.47 96 GLU A N 1
ATOM 727 C CA . GLU A 1 96 ? 5.905 21.042 -3.968 1.00 47.47 96 GLU A CA 1
ATOM 728 C C . GLU A 1 96 ? 4.552 21.542 -3.433 1.00 47.47 96 GLU A C 1
ATOM 730 O O . GLU A 1 96 ? 4.520 22.394 -2.545 1.00 47.47 96 GLU A O 1
ATOM 735 N N . ASN A 1 97 ? 3.437 20.959 -3.892 1.00 53.69 97 ASN A N 1
ATOM 736 C CA . ASN A 1 97 ? 2.094 21.339 -3.470 1.00 53.69 97 ASN A CA 1
ATOM 737 C C . ASN A 1 97 ? 1.575 20.395 -2.372 1.00 53.69 97 ASN A C 1
ATOM 739 O O . ASN A 1 97 ? 1.259 19.239 -2.657 1.00 53.69 97 ASN A O 1
ATOM 743 N N . PRO A 1 98 ? 1.392 20.864 -1.123 1.00 60.06 98 PRO A N 1
ATOM 744 C CA . PRO A 1 98 ? 0.756 20.066 -0.072 1.00 60.06 98 PRO A CA 1
ATOM 745 C C . PRO A 1 98 ? -0.708 19.708 -0.391 1.00 60.06 98 PRO A C 1
ATOM 747 O O . PRO A 1 98 ? -1.284 18.869 0.301 1.00 60.06 98 PRO A O 1
ATOM 750 N N . GLU A 1 99 ? -1.290 20.318 -1.425 1.00 66.75 99 GLU A N 1
ATOM 751 C CA . GLU A 1 99 ? -2.650 20.082 -1.917 1.00 66.75 99 GLU A CA 1
ATOM 752 C C . GLU A 1 99 ? -2.764 18.899 -2.892 1.00 66.75 99 GLU A C 1
ATOM 754 O O . GLU A 1 99 ? -3.868 18.411 -3.102 1.00 66.75 99 GLU A O 1
ATOM 759 N N . GLU A 1 100 ? -1.663 18.413 -3.474 1.00 74.38 100 GLU A N 1
ATOM 760 C CA . GLU A 1 100 ? -1.701 17.267 -4.396 1.00 74.38 100 GLU A CA 1
ATOM 761 C C . GLU A 1 100 ? -1.704 15.952 -3.619 1.00 74.38 100 GLU A C 1
ATOM 763 O O . GLU A 1 100 ? -0.784 15.720 -2.838 1.00 74.38 100 GLU A O 1
ATOM 768 N N . ASP A 1 101 ? -2.718 15.108 -3.808 1.00 80.44 101 ASP A N 1
ATOM 769 C CA . ASP A 1 101 ? -2.806 13.765 -3.211 1.00 80.44 101 ASP A CA 1
ATOM 770 C C . ASP A 1 101 ? -1.508 12.969 -3.447 1.00 80.44 101 ASP A C 1
ATOM 772 O O . ASP A 1 101 ? -0.902 13.077 -4.514 1.00 80.44 101 ASP A O 1
ATOM 776 N N . ASP A 1 102 ? -1.064 12.195 -2.451 1.00 86.38 102 ASP A N 1
ATOM 777 C CA . ASP A 1 102 ? 0.040 11.241 -2.616 1.00 86.38 102 ASP A CA 1
ATOM 778 C C . ASP A 1 102 ? -0.464 9.811 -2.914 1.00 86.38 102 ASP A C 1
ATOM 780 O O . ASP A 1 102 ? -1.665 9.552 -3.013 1.00 86.38 102 ASP A O 1
ATOM 784 N N . ILE A 1 103 ? 0.449 8.842 -3.065 1.00 90.06 103 ILE A N 1
ATOM 785 C CA . ILE A 1 103 ? 0.066 7.450 -3.373 1.00 90.06 103 ILE A CA 1
ATOM 786 C C . ILE A 1 103 ? -0.767 6.788 -2.254 1.00 90.06 103 ILE A C 1
ATOM 788 O O . ILE A 1 103 ? -1.539 5.866 -2.529 1.00 90.06 103 ILE A O 1
ATOM 792 N N . VAL A 1 104 ? -0.656 7.237 -0.997 1.00 91.38 104 VAL A N 1
ATOM 793 C CA . VAL A 1 104 ? -1.497 6.740 0.106 1.00 91.38 104 VAL A CA 1
ATOM 794 C C . VAL A 1 104 ? -2.903 7.322 0.004 1.00 91.38 104 VAL A C 1
ATOM 796 O O . VAL A 1 104 ? -3.871 6.570 0.152 1.00 91.38 104 VAL A O 1
ATOM 799 N N . ASP A 1 105 ? -3.026 8.614 -0.299 1.00 90.31 105 ASP A N 1
ATOM 800 C CA . ASP A 1 105 ? -4.316 9.265 -0.552 1.00 90.31 105 ASP A CA 1
ATOM 801 C C . ASP A 1 105 ? -5.033 8.613 -1.751 1.00 90.31 105 ASP A C 1
ATOM 803 O O . ASP A 1 105 ? -6.207 8.230 -1.659 1.00 90.31 105 ASP A O 1
ATOM 807 N N . GLU A 1 106 ? -4.304 8.374 -2.849 1.00 91.44 106 GLU A N 1
ATOM 808 C CA . GLU A 1 106 ? -4.799 7.640 -4.018 1.00 91.44 106 GLU A CA 1
ATOM 809 C C . GLU A 1 106 ? -5.281 6.233 -3.628 1.00 91.44 106 GLU A C 1
ATOM 811 O O . GLU A 1 106 ? -6.397 5.835 -3.978 1.00 91.44 106 GLU A O 1
ATOM 816 N N . ALA A 1 107 ? -4.489 5.482 -2.856 1.00 94.06 107 ALA A N 1
ATOM 817 C CA . ALA A 1 107 ? -4.859 4.137 -2.427 1.00 94.06 107 ALA A CA 1
ATOM 818 C C . ALA A 1 107 ? -6.126 4.119 -1.561 1.00 94.06 107 ALA A C 1
ATOM 820 O O . ALA A 1 107 ? -6.988 3.262 -1.765 1.00 94.06 107 ALA A O 1
ATOM 821 N N . LEU A 1 108 ? -6.283 5.067 -0.630 1.00 93.44 108 LEU A N 1
ATOM 822 C CA . LEU A 1 108 ? -7.488 5.199 0.196 1.00 93.44 108 LEU A CA 1
ATOM 823 C C . LEU A 1 108 ? -8.727 5.530 -0.648 1.00 93.44 108 LEU A C 1
ATOM 825 O O . LEU A 1 108 ? -9.795 4.947 -0.427 1.00 93.44 108 LEU A O 1
ATOM 829 N N . ASN A 1 109 ? -8.581 6.410 -1.642 1.00 92.25 109 ASN A N 1
ATOM 830 C CA . ASN A 1 109 ? -9.653 6.779 -2.567 1.00 92.25 109 ASN A CA 1
ATOM 831 C C . ASN A 1 109 ? -10.068 5.603 -3.465 1.00 92.25 109 ASN A C 1
ATOM 833 O O . ASN A 1 109 ? -11.262 5.348 -3.660 1.00 92.25 109 ASN A O 1
ATOM 837 N N . LEU A 1 110 ? -9.097 4.840 -3.972 1.00 92.69 110 LEU A N 1
ATOM 838 C CA . LEU A 1 110 ? -9.341 3.697 -4.852 1.00 92.69 110 LEU A CA 1
ATOM 839 C C . LEU A 1 110 ? -9.753 2.426 -4.099 1.00 92.69 110 LEU A C 1
ATOM 841 O O . LEU A 1 110 ? -10.395 1.553 -4.689 1.00 92.69 110 LEU A O 1
ATOM 845 N N . PHE A 1 111 ? -9.453 2.319 -2.800 1.00 93.75 111 PHE A N 1
ATOM 846 C CA . PHE A 1 111 ? -9.692 1.128 -1.979 1.00 93.75 111 PHE A CA 1
ATOM 847 C C . PHE A 1 111 ? -11.122 0.594 -2.104 1.00 93.75 111 PHE A C 1
ATOM 849 O O . PHE A 1 111 ? -11.330 -0.590 -2.382 1.00 93.75 111 PHE A O 1
ATOM 856 N N . ARG A 1 112 ? -12.121 1.472 -1.933 1.00 89.69 112 ARG A N 1
ATOM 857 C CA . ARG A 1 112 ? -13.539 1.079 -1.946 1.00 89.69 112 ARG A CA 1
ATOM 858 C C . ARG A 1 112 ? -13.957 0.447 -3.266 1.00 89.69 112 ARG A C 1
ATOM 860 O O . ARG A 1 112 ? -14.745 -0.488 -3.248 1.00 89.69 112 ARG A O 1
ATOM 867 N N . ALA A 1 113 ? -13.455 0.953 -4.388 1.00 89.75 113 ALA A N 1
ATOM 868 C CA . ALA A 1 113 ? -13.779 0.411 -5.700 1.00 89.75 113 ALA A CA 1
ATOM 869 C C . ALA A 1 113 ? -12.951 -0.847 -6.003 1.00 89.75 113 ALA A C 1
ATOM 871 O O . ALA A 1 113 ? -13.491 -1.843 -6.482 1.00 89.75 113 ALA A O 1
ATOM 872 N N . ASN A 1 114 ? -11.659 -0.830 -5.665 1.00 90.31 114 ASN A N 1
ATOM 873 C CA . ASN A 1 114 ? -10.725 -1.902 -5.994 1.00 90.31 114 ASN A CA 1
ATOM 874 C C . ASN A 1 114 ? -10.947 -3.194 -5.199 1.00 90.31 114 ASN A C 1
ATOM 876 O O . ASN A 1 114 ? -10.709 -4.274 -5.733 1.00 90.31 114 ASN A O 1
ATOM 880 N N . CYS A 1 115 ? -11.485 -3.124 -3.978 1.00 88.38 115 CYS A N 1
ATOM 881 C CA . CYS A 1 115 ? -11.734 -4.319 -3.163 1.00 88.38 115 CYS A CA 1
ATOM 882 C C . CYS A 1 115 ? -12.818 -5.265 -3.708 1.00 88.38 115 CYS A C 1
ATOM 884 O O . CYS A 1 115 ? -12.948 -6.382 -3.211 1.00 88.38 115 CYS A O 1
ATOM 886 N N . PHE A 1 116 ? -13.598 -4.854 -4.715 1.00 86.88 116 PHE A N 1
ATOM 887 C CA . PHE A 1 116 ? -14.585 -5.728 -5.362 1.00 86.88 116 PHE A CA 1
ATOM 888 C C . PHE A 1 116 ? -13.993 -6.589 -6.484 1.00 86.88 116 PHE A C 1
ATOM 890 O O . PHE A 1 116 ? -14.630 -7.554 -6.918 1.00 86.88 116 PHE A O 1
ATOM 897 N N . PHE A 1 117 ? -12.792 -6.262 -6.967 1.00 88.81 117 PHE A N 1
ATOM 898 C CA . PHE A 1 117 ? -12.164 -6.977 -8.071 1.00 88.81 117 PHE A CA 1
ATOM 899 C C . PHE A 1 117 ? -11.330 -8.150 -7.557 1.00 88.81 117 PHE A C 1
ATOM 901 O O . PHE A 1 117 ? -10.520 -8.015 -6.647 1.00 88.81 117 PHE A O 1
ATOM 908 N N . ARG A 1 118 ? -11.516 -9.322 -8.175 1.00 85.19 118 ARG A N 1
ATOM 909 C CA . ARG A 1 118 ? -10.725 -10.531 -7.877 1.00 85.19 118 ARG A CA 1
ATOM 910 C C . ARG A 1 118 ? -9.404 -10.580 -8.640 1.00 85.19 118 ARG A C 1
ATOM 912 O O . ARG A 1 118 ? -8.499 -11.305 -8.247 1.00 85.19 118 ARG A O 1
ATOM 919 N N . ASN A 1 119 ? -9.318 -9.847 -9.746 1.00 88.12 119 ASN A N 1
ATOM 920 C CA . ASN A 1 119 ? -8.176 -9.840 -10.646 1.00 88.12 119 ASN A CA 1
ATOM 921 C C . ASN A 1 119 ? -7.679 -8.406 -10.805 1.00 88.12 119 ASN A C 1
ATOM 923 O O . ASN A 1 119 ? -8.471 -7.497 -11.061 1.00 88.12 119 ASN A O 1
ATOM 927 N N . PHE A 1 120 ? -6.368 -8.235 -10.683 1.00 90.00 120 PHE A N 1
ATOM 928 C CA . PHE A 1 120 ? -5.672 -6.978 -10.906 1.00 90.00 120 PHE A CA 1
ATOM 929 C C . PHE A 1 120 ? -4.488 -7.260 -11.832 1.00 90.00 120 PHE A C 1
ATOM 931 O O . PHE A 1 120 ? -3.626 -8.075 -11.508 1.00 90.00 120 PHE A O 1
ATOM 938 N N . GLU A 1 121 ? -4.473 -6.637 -13.006 1.00 91.44 121 GLU A N 1
ATOM 939 C CA . GLU A 1 121 ? -3.358 -6.737 -13.948 1.00 91.44 121 GLU A CA 1
ATOM 940 C C . GLU A 1 121 ? -2.312 -5.681 -13.580 1.00 91.44 121 GLU A C 1
ATOM 942 O O . GLU A 1 121 ? -2.635 -4.504 -13.503 1.00 91.44 121 GLU A O 1
ATOM 947 N N . ILE A 1 122 ? -1.064 -6.067 -13.330 1.00 92.19 122 ILE A N 1
ATOM 948 C CA . ILE A 1 122 ? -0.025 -5.100 -12.947 1.00 92.19 122 ILE A CA 1
ATOM 949 C C . ILE A 1 122 ? 0.553 -4.465 -14.213 1.00 92.19 122 ILE A C 1
ATOM 951 O O . ILE A 1 122 ? 1.188 -5.162 -15.005 1.00 92.19 122 ILE A O 1
ATOM 955 N N . LYS A 1 123 ? 0.373 -3.149 -14.388 1.00 90.88 123 LYS A N 1
ATOM 956 C CA . LYS A 1 123 ? 0.894 -2.410 -15.554 1.00 90.88 123 LYS A CA 1
ATOM 957 C C . LYS A 1 123 ? 2.256 -1.766 -15.315 1.00 90.88 123 LYS A C 1
ATOM 959 O O . LYS A 1 123 ? 2.961 -1.472 -16.274 1.00 90.88 123 LYS A O 1
ATOM 964 N N . GLY A 1 124 ? 2.646 -1.575 -14.058 1.00 91.25 124 GLY A N 1
ATOM 965 C CA . GLY A 1 124 ? 3.922 -0.957 -13.714 1.00 91.25 124 GLY A CA 1
ATOM 966 C C . GLY A 1 124 ? 4.261 -1.053 -12.233 1.00 91.25 124 GLY A C 1
ATOM 967 O O . GLY A 1 124 ? 3.533 -1.645 -11.436 1.00 91.25 124 GLY A O 1
ATOM 968 N N . ASP A 1 125 ? 5.386 -0.450 -11.864 1.00 90.56 125 ASP A N 1
ATOM 969 C CA . ASP A 1 125 ? 5.917 -0.504 -10.501 1.00 90.56 125 ASP A CA 1
ATOM 970 C C . ASP A 1 125 ? 5.046 0.280 -9.500 1.00 90.56 125 ASP A C 1
ATOM 972 O O . ASP A 1 125 ? 4.957 -0.104 -8.334 1.00 90.56 125 ASP A O 1
ATOM 976 N N . ALA A 1 126 ? 4.340 1.325 -9.951 1.00 90.31 126 ALA A N 1
ATOM 977 C CA . ALA A 1 126 ? 3.388 2.076 -9.126 1.00 90.31 126 ALA A CA 1
ATOM 978 C C . ALA A 1 126 ? 2.143 1.249 -8.756 1.00 90.31 126 ALA A C 1
ATOM 980 O O . ALA A 1 126 ? 1.691 1.284 -7.613 1.00 90.31 126 ALA A O 1
ATOM 981 N N . ASP A 1 127 ? 1.638 0.422 -9.677 1.00 94.12 127 ASP A N 1
ATOM 982 C CA . ASP A 1 127 ? 0.528 -0.499 -9.395 1.00 94.12 127 ASP A CA 1
ATOM 983 C C . ASP A 1 127 ? 0.889 -1.504 -8.297 1.00 94.12 127 ASP A C 1
ATOM 985 O O . ASP A 1 127 ? 0.046 -1.873 -7.481 1.00 94.12 127 ASP A O 1
ATOM 989 N N . ARG A 1 128 ? 2.155 -1.934 -8.239 1.00 92.94 128 ARG A N 1
ATOM 990 C CA . ARG A 1 128 ? 2.623 -2.834 -7.179 1.00 92.94 128 ARG A CA 1
ATOM 991 C C . ARG A 1 128 ? 2.548 -2.183 -5.807 1.00 92.94 128 ARG A C 1
ATOM 993 O O . ARG A 1 128 ? 2.153 -2.860 -4.857 1.00 92.94 128 ARG A O 1
ATOM 1000 N N . VAL A 1 129 ? 2.876 -0.894 -5.717 1.00 92.62 129 VAL A N 1
ATOM 1001 C CA . VAL A 1 129 ? 2.719 -0.095 -4.493 1.00 92.62 129 VAL A CA 1
ATOM 1002 C C . VAL A 1 129 ? 1.239 0.043 -4.144 1.00 92.62 129 VAL A C 1
ATOM 1004 O O . VAL A 1 129 ? 0.857 -0.245 -3.013 1.00 92.62 129 VAL A O 1
ATOM 1007 N N . LEU A 1 130 ? 0.396 0.389 -5.121 1.00 93.38 130 LEU A N 1
ATOM 1008 C CA . LEU A 1 130 ? -1.049 0.527 -4.930 1.00 93.38 130 LEU A CA 1
ATOM 1009 C C . LEU A 1 130 ? -1.686 -0.762 -4.388 1.00 93.38 130 LEU A C 1
ATOM 1011 O O . LEU A 1 130 ? -2.424 -0.719 -3.405 1.00 93.38 130 LEU A O 1
ATOM 1015 N N . VAL A 1 131 ? -1.373 -1.917 -4.980 1.00 92.94 131 VAL A N 1
ATOM 1016 C CA . VAL A 1 131 ? -1.870 -3.221 -4.511 1.00 92.94 131 VAL A CA 1
ATOM 1017 C C . VAL A 1 131 ? -1.397 -3.508 -3.083 1.00 92.94 131 VAL A C 1
ATOM 1019 O O . VAL A 1 131 ? -2.194 -3.953 -2.258 1.00 92.94 131 VAL A O 1
ATOM 1022 N N . TYR A 1 132 ? -0.137 -3.203 -2.759 1.00 91.62 132 TYR A N 1
ATOM 1023 C CA . TYR A 1 132 ? 0.399 -3.389 -1.407 1.00 91.62 132 TYR A CA 1
ATOM 1024 C C . TYR A 1 132 ? -0.336 -2.526 -0.374 1.00 91.62 132 TYR A C 1
ATOM 1026 O O . TYR A 1 132 ? -0.696 -3.008 0.700 1.00 91.62 132 TYR A O 1
ATOM 1034 N N . LEU A 1 133 ? -0.610 -1.263 -0.714 1.00 93.25 133 LEU A N 1
ATOM 1035 C CA . LEU A 1 133 ? -1.366 -0.347 0.138 1.00 93.25 133 LEU A CA 1
ATOM 1036 C C . LEU A 1 133 ? -2.815 -0.807 0.314 1.00 93.25 133 LEU A C 1
ATOM 1038 O O . LEU A 1 133 ? -3.325 -0.778 1.431 1.00 93.25 133 LEU A O 1
ATOM 1042 N N . ILE A 1 134 ? -3.466 -1.297 -0.745 1.0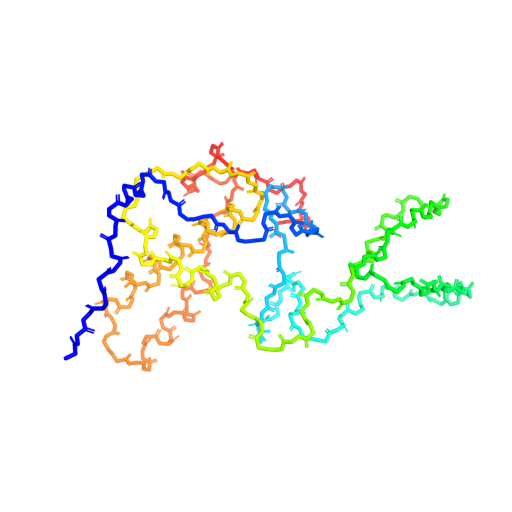0 91.88 134 ILE A N 1
ATOM 1043 C CA . ILE A 1 134 ? -4.826 -1.848 -0.661 1.00 91.88 134 ILE A CA 1
ATOM 1044 C C . ILE A 1 134 ? -4.876 -3.033 0.311 1.00 91.88 134 ILE A C 1
ATOM 1046 O O . ILE A 1 134 ? -5.763 -3.064 1.163 1.00 91.88 134 ILE A O 1
ATOM 1050 N N . LEU A 1 135 ? -3.922 -3.969 0.236 1.00 89.44 135 LEU A N 1
ATOM 1051 C CA . LEU A 1 135 ? -3.833 -5.085 1.186 1.00 89.44 135 LEU A CA 1
ATOM 1052 C C . LEU A 1 135 ? -3.599 -4.597 2.619 1.00 89.44 135 LEU A C 1
ATOM 1054 O O . LEU A 1 135 ? -4.274 -5.041 3.545 1.00 89.44 135 LEU A O 1
ATOM 1058 N N . TYR A 1 136 ? -2.707 -3.624 2.807 1.00 91.75 136 TYR A N 1
ATOM 1059 C CA . TYR A 1 136 ? -2.442 -3.066 4.130 1.00 91.75 136 TY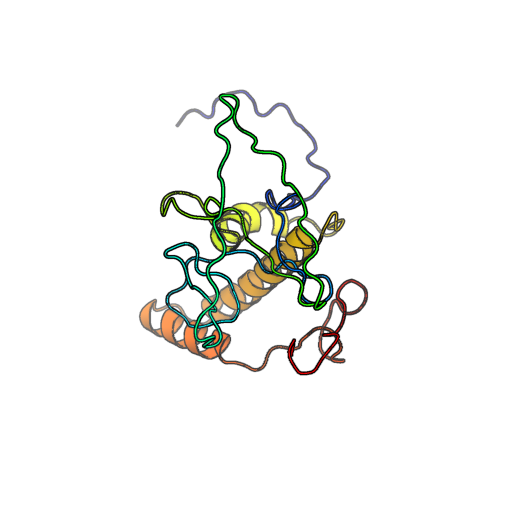R A CA 1
ATOM 1060 C C . TYR A 1 136 ? -3.668 -2.362 4.734 1.00 91.75 136 TYR A C 1
ATOM 1062 O O . TYR A 1 136 ? -3.926 -2.465 5.936 1.00 91.75 136 TYR A O 1
ATOM 1070 N N . ILE A 1 137 ? -4.481 -1.693 3.908 1.00 93.81 137 ILE A N 1
ATOM 1071 C CA . ILE A 1 137 ? -5.755 -1.110 4.347 1.00 93.81 137 ILE A CA 1
ATOM 1072 C C . ILE A 1 137 ? -6.716 -2.218 4.814 1.00 93.81 137 ILE A C 1
ATOM 1074 O O . ILE A 1 137 ? -7.401 -2.030 5.821 1.00 93.81 137 ILE A O 1
ATOM 1078 N N . GLN A 1 138 ? -6.750 -3.386 4.159 1.00 91.25 138 GLN A N 1
ATOM 1079 C CA . GLN A 1 138 ? -7.573 -4.523 4.608 1.00 91.25 138 GLN A CA 1
ATOM 1080 C C . GLN A 1 138 ? -7.156 -5.017 5.999 1.00 91.25 138 GLN A C 1
ATOM 1082 O O . GLN A 1 138 ? -8.022 -5.246 6.852 1.00 91.25 138 GLN A O 1
ATOM 1087 N N . ASP A 1 139 ? -5.854 -5.125 6.259 1.00 91.06 139 ASP A N 1
ATOM 1088 C CA . ASP A 1 139 ? -5.330 -5.516 7.573 1.00 91.06 139 ASP A CA 1
ATOM 1089 C C . ASP A 1 139 ? -5.649 -4.466 8.645 1.00 91.06 139 ASP A C 1
ATOM 1091 O O . ASP A 1 139 ? -6.125 -4.808 9.736 1.00 91.06 139 ASP A O 1
ATOM 1095 N N . CYS A 1 140 ? -5.492 -3.178 8.317 1.00 92.38 140 CYS A N 1
ATOM 1096 C CA . CYS A 1 140 ? -5.894 -2.071 9.186 1.00 92.38 140 CYS A CA 1
ATOM 1097 C C . CYS A 1 140 ? -7.381 -2.165 9.558 1.00 92.38 140 CYS A C 1
ATOM 1099 O O . CYS A 1 140 ? -7.731 -2.123 10.738 1.00 92.38 140 CYS A O 1
ATOM 1101 N N . LEU A 1 141 ? -8.267 -2.343 8.573 1.00 92.31 141 LEU A N 1
ATOM 1102 C CA . LEU A 1 141 ? -9.708 -2.467 8.807 1.00 92.31 141 LEU A CA 1
ATOM 1103 C C . LEU A 1 141 ? -10.054 -3.718 9.623 1.00 92.31 141 LEU A C 1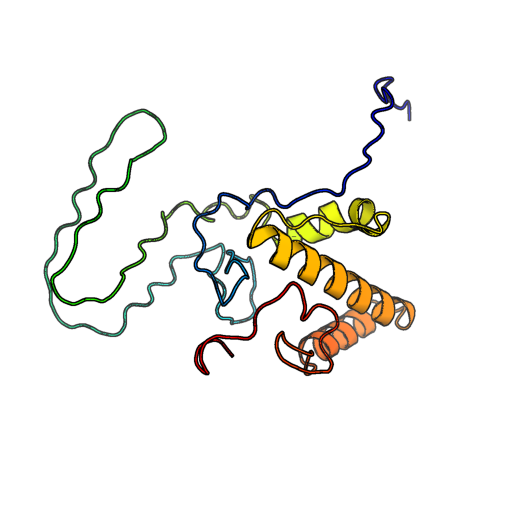
ATOM 1105 O O . LEU A 1 141 ? -10.903 -3.655 10.513 1.00 92.31 141 LEU A O 1
ATOM 1109 N N . SER A 1 142 ? -9.362 -4.832 9.381 1.00 92.12 142 SER A N 1
ATOM 1110 C CA . SER A 1 142 ? -9.537 -6.079 10.136 1.00 92.12 142 SER A CA 1
ATOM 1111 C C . SER A 1 142 ? -9.147 -5.925 11.608 1.00 92.12 142 SER A C 1
ATOM 1113 O O . SER A 1 142 ? -9.772 -6.527 12.489 1.00 92.12 142 SER A O 1
ATOM 1115 N N . LYS A 1 143 ? -8.133 -5.099 11.897 1.00 91.25 143 LYS A N 1
ATOM 1116 C CA . LYS A 1 143 ? -7.751 -4.733 13.265 1.00 91.25 143 LYS A CA 1
ATOM 1117 C C . LYS A 1 143 ? -8.774 -3.785 13.894 1.00 91.25 143 LYS A C 1
ATOM 1119 O O . LYS A 1 143 ? -9.223 -4.043 15.009 1.00 91.25 143 LYS A O 1
ATOM 1124 N N . LEU A 1 144 ? -9.187 -2.744 13.170 1.00 92.00 144 LEU A N 1
ATOM 1125 C CA . LEU A 1 144 ? -10.150 -1.740 13.637 1.00 92.00 144 LEU A CA 1
ATOM 1126 C C . LEU A 1 144 ? -11.537 -2.311 13.928 1.00 92.00 144 LEU A C 1
ATOM 1128 O O . LEU A 1 144 ? -12.190 -1.862 14.867 1.00 92.00 144 LEU A O 1
ATOM 1132 N N . ALA A 1 145 ? -11.970 -3.334 13.188 1.00 92.25 145 ALA A N 1
ATOM 1133 C CA . ALA A 1 145 ? -13.236 -4.022 13.437 1.00 92.25 145 ALA A CA 1
ATOM 1134 C C . ALA A 1 145 ? -13.350 -4.580 14.872 1.00 92.25 145 ALA A C 1
ATOM 1136 O O . ALA A 1 145 ? -14.455 -4.817 15.355 1.00 92.25 145 ALA A O 1
ATOM 1137 N N . LYS A 1 146 ? -12.217 -4.774 15.564 1.00 89.19 146 LYS A N 1
ATOM 1138 C CA . LYS A 1 146 ? -12.132 -5.290 16.939 1.00 89.19 146 LYS A CA 1
ATOM 1139 C C . LYS A 1 146 ? -11.916 -4.190 17.992 1.00 89.19 146 LYS A C 1
ATOM 1141 O O . LYS A 1 146 ? -11.899 -4.506 19.179 1.00 89.19 146 LYS A O 1
ATOM 1146 N N . SER A 1 147 ? -11.785 -2.924 17.582 1.00 82.12 147 SER A N 1
ATOM 1147 C CA . SER A 1 147 ? -11.371 -1.804 18.444 1.00 82.12 147 SER A CA 1
ATOM 1148 C C . SER A 1 147 ? -12.285 -0.579 18.272 1.00 82.12 147 SER A C 1
ATOM 1150 O O . SER A 1 147 ? -11.915 0.376 17.589 1.00 82.12 147 SER A O 1
ATOM 1152 N N . PRO A 1 148 ? -13.479 -0.566 18.899 1.00 76.31 148 PRO A N 1
ATOM 1153 C CA . PRO A 1 148 ? -14.472 0.489 18.687 1.00 76.31 148 PRO A CA 1
ATOM 1154 C C . PRO A 1 148 ? -14.095 1.912 19.167 1.00 76.31 148 PRO A C 1
ATOM 1156 O O . PRO A 1 148 ? -14.560 2.862 18.535 1.00 76.31 148 PRO A O 1
ATOM 1159 N N . PRO A 1 149 ? -13.286 2.150 20.228 1.00 91.62 149 PRO A N 1
ATOM 1160 C CA . PRO A 1 149 ? -12.914 3.511 20.607 1.00 91.62 149 PRO A CA 1
ATOM 1161 C C . PRO A 1 149 ? -11.756 4.043 19.754 1.00 91.62 149 PRO A C 1
ATOM 1163 O O . PRO A 1 149 ? -10.705 3.410 19.655 1.00 91.62 149 PRO A O 1
ATOM 1166 N N . GLN A 1 150 ? -11.897 5.270 19.240 1.00 89.75 150 GLN A N 1
ATOM 1167 C CA . GLN A 1 150 ? -10.891 5.934 18.396 1.00 89.75 150 GLN A CA 1
ATOM 1168 C C . GLN A 1 150 ? -9.492 5.969 19.035 1.00 89.75 150 GLN A C 1
ATOM 1170 O O . GLN A 1 150 ? -8.493 5.731 18.363 1.00 89.75 150 GLN A O 1
ATOM 1175 N N . GLN A 1 151 ? -9.399 6.226 20.343 1.00 90.88 151 GLN A N 1
ATOM 1176 C CA . GLN A 1 151 ? -8.111 6.276 21.043 1.00 90.88 151 GLN A CA 1
ATOM 1177 C C . GLN A 1 151 ? -7.396 4.918 21.065 1.00 90.88 151 GLN A C 1
ATOM 1179 O O . GLN A 1 151 ? -6.172 4.870 20.953 1.00 90.88 151 GLN A O 1
ATOM 1184 N N . GLN A 1 152 ? -8.146 3.821 21.201 1.00 90.25 152 GLN A N 1
ATOM 1185 C CA . GLN A 1 152 ? -7.578 2.475 21.176 1.00 90.25 152 GLN A CA 1
ATOM 1186 C C . GLN A 1 152 ? -7.208 2.072 19.748 1.00 90.25 152 GLN A C 1
ATOM 1188 O O . GLN A 1 152 ? -6.115 1.563 19.528 1.00 90.25 152 GLN A O 1
ATOM 1193 N N . ALA A 1 153 ? -8.062 2.397 18.774 1.00 91.38 153 ALA A N 1
ATOM 1194 C CA . ALA A 1 153 ? -7.797 2.208 17.352 1.00 91.38 153 ALA A CA 1
ATOM 1195 C C . ALA A 1 153 ? -6.468 2.843 16.908 1.00 91.38 153 ALA A C 1
ATOM 1197 O O . ALA A 1 153 ? -5.668 2.188 16.244 1.00 91.38 153 ALA A O 1
ATOM 1198 N N . VAL A 1 154 ? -6.186 4.084 17.325 1.00 91.44 154 VAL A N 1
ATOM 1199 C CA . VAL A 1 154 ? -4.911 4.755 17.009 1.00 91.44 154 VAL A CA 1
ATOM 1200 C C . VAL A 1 154 ? -3.718 3.990 17.588 1.00 91.44 154 VAL A C 1
ATOM 1202 O O . VAL A 1 154 ? -2.719 3.810 16.896 1.00 91.44 154 VAL A O 1
ATOM 1205 N N . LYS A 1 155 ? -3.816 3.502 18.832 1.00 90.88 155 LYS A N 1
ATOM 1206 C CA . LYS A 1 155 ? -2.749 2.706 19.462 1.00 90.88 155 LYS A CA 1
ATOM 1207 C C . LYS A 1 155 ? -2.551 1.363 18.767 1.00 90.88 155 LYS A C 1
ATOM 1209 O O . LYS A 1 155 ? -1.417 0.962 18.537 1.00 90.88 155 LYS A O 1
ATOM 1214 N N . ASP A 1 156 ? -3.640 0.691 18.414 1.00 90.69 156 ASP A N 1
ATOM 1215 C CA . ASP A 1 156 ? -3.600 -0.615 17.764 1.00 90.69 156 ASP A CA 1
ATOM 1216 C C . ASP A 1 156 ? -3.029 -0.536 16.348 1.00 90.69 156 ASP A C 1
ATOM 1218 O O . ASP A 1 156 ? -2.257 -1.410 15.961 1.00 90.69 156 ASP A O 1
ATOM 1222 N N . LEU A 1 157 ? -3.371 0.512 15.592 1.00 91.06 157 LEU A N 1
ATOM 1223 C CA . LEU A 1 157 ? -2.790 0.767 14.274 1.00 91.06 157 LEU A CA 1
ATOM 1224 C C . LEU A 1 157 ? -1.325 1.200 14.366 1.00 91.06 157 LEU A C 1
ATOM 1226 O O . LEU A 1 157 ? -0.513 0.755 13.561 1.00 91.06 157 LEU A O 1
ATOM 1230 N N . ALA A 1 158 ? -0.962 2.018 15.360 1.00 90.44 158 ALA A N 1
ATOM 1231 C CA . ALA A 1 158 ? 0.436 2.367 15.608 1.00 90.44 158 ALA A CA 1
ATOM 1232 C C . ALA A 1 158 ? 1.269 1.128 15.972 1.00 90.44 158 ALA A C 1
ATOM 1234 O O . ALA A 1 158 ? 2.397 0.988 15.509 1.00 90.44 158 ALA A O 1
ATOM 1235 N N . ALA A 1 159 ? 0.699 0.211 16.759 1.00 91.12 159 ALA A N 1
ATOM 1236 C CA . ALA A 1 159 ? 1.323 -1.067 17.070 1.00 91.12 159 ALA A CA 1
ATOM 1237 C C . ALA A 1 159 ? 1.413 -1.967 15.832 1.00 91.12 159 ALA A C 1
ATOM 1239 O O . ALA A 1 159 ? 2.456 -2.573 15.615 1.00 91.12 159 ALA A O 1
ATOM 1240 N N . LEU A 1 160 ? 0.356 -2.036 15.011 1.00 89.25 160 LEU A N 1
ATOM 1241 C CA . LEU A 1 160 ? 0.352 -2.785 13.751 1.00 89.25 160 LEU A CA 1
ATOM 1242 C C . LEU A 1 160 ? 1.469 -2.299 12.824 1.00 89.25 160 LEU A C 1
ATOM 1244 O O . LEU A 1 160 ? 2.241 -3.119 12.352 1.00 89.25 160 LEU A O 1
ATOM 1248 N N . ALA A 1 161 ? 1.625 -0.986 12.652 1.00 88.38 161 ALA A N 1
ATOM 1249 C CA . ALA A 1 161 ? 2.652 -0.393 11.794 1.00 88.38 161 ALA A CA 1
ATOM 1250 C C . ALA A 1 161 ? 4.100 -0.730 12.205 1.00 88.38 161 ALA A C 1
ATOM 1252 O O . ALA A 1 161 ? 5.013 -0.567 11.401 1.00 88.38 161 ALA A O 1
ATOM 1253 N N . GLN A 1 162 ? 4.323 -1.177 13.445 1.00 87.75 162 GLN A N 1
ATOM 1254 C CA . GLN A 1 162 ? 5.634 -1.601 13.950 1.00 87.75 162 GLN A CA 1
ATOM 1255 C C . GLN A 1 162 ? 5.841 -3.120 13.899 1.00 87.75 162 GLN A C 1
ATOM 1257 O O . GLN A 1 162 ? 6.921 -3.596 14.251 1.00 87.75 162 GLN A O 1
ATOM 1262 N N . GLN A 1 163 ? 4.821 -3.898 13.523 1.00 86.88 163 GLN A N 1
ATOM 1263 C CA . GLN A 1 163 ? 4.952 -5.349 13.433 1.00 86.88 163 GLN A CA 1
ATOM 1264 C C . GLN A 1 163 ? 5.871 -5.740 12.280 1.00 86.88 163 GLN A C 1
ATOM 1266 O O . GLN A 1 163 ? 5.996 -5.032 11.284 1.00 86.88 163 GLN A O 1
ATOM 1271 N N . ASN A 1 164 ? 6.513 -6.898 12.422 1.00 84.38 164 ASN A N 1
ATOM 1272 C CA . ASN A 1 164 ? 7.310 -7.457 11.346 1.00 84.38 164 ASN A CA 1
ATOM 1273 C C . ASN A 1 164 ? 6.372 -7.999 10.263 1.00 84.38 164 ASN A C 1
ATOM 1275 O O . ASN A 1 164 ? 5.715 -9.023 10.464 1.00 84.38 164 ASN A O 1
ATOM 1279 N N . PHE A 1 165 ? 6.290 -7.294 9.140 1.00 83.75 165 PHE A N 1
ATOM 1280 C CA . PHE A 1 165 ? 5.520 -7.729 7.982 1.00 83.75 165 PHE A CA 1
ATOM 1281 C C . PHE A 1 165 ? 6.347 -8.679 7.129 1.00 83.75 165 PHE A C 1
ATOM 1283 O O . PHE A 1 165 ? 7.554 -8.494 6.987 1.00 83.75 165 PHE A O 1
ATOM 1290 N N . ALA A 1 166 ? 5.683 -9.667 6.529 1.00 86.12 166 ALA A N 1
ATOM 1291 C CA . ALA A 1 166 ? 6.326 -10.486 5.518 1.00 86.12 166 ALA A CA 1
ATOM 1292 C C . ALA A 1 166 ? 6.683 -9.610 4.313 1.00 86.12 166 ALA A C 1
ATOM 1294 O O . ALA A 1 166 ? 5.832 -8.875 3.798 1.00 86.12 166 ALA A O 1
ATOM 1295 N N . VAL A 1 167 ? 7.931 -9.697 3.867 1.00 85.81 167 VAL A N 1
ATOM 1296 C CA . VAL A 1 167 ? 8.431 -8.942 2.713 1.00 85.81 167 VAL A CA 1
ATOM 1297 C C . VAL A 1 167 ? 8.640 -9.860 1.507 1.00 85.81 167 VAL A C 1
ATOM 1299 O O . VAL A 1 167 ? 8.811 -11.072 1.671 1.00 85.81 167 VAL A O 1
ATOM 1302 N N . PRO A 1 168 ? 8.635 -9.322 0.276 1.00 87.56 168 PRO A N 1
ATOM 1303 C CA . PRO A 1 168 ? 8.928 -10.097 -0.923 1.00 87.56 168 PRO A CA 1
ATOM 1304 C C . PRO A 1 168 ? 10.234 -10.886 -0.797 1.00 87.56 168 PRO A C 1
ATOM 1306 O O . PRO A 1 168 ? 11.272 -10.346 -0.417 1.00 87.56 168 PRO A O 1
ATOM 1309 N N . GLY A 1 169 ? 10.172 -12.176 -1.122 1.00 85.94 169 GLY A N 1
ATOM 1310 C CA . GLY A 1 169 ? 11.252 -13.141 -0.916 1.00 85.94 169 GLY A CA 1
ATOM 1311 C C . GLY A 1 169 ? 11.078 -14.027 0.320 1.00 85.94 169 GLY A C 1
ATOM 1312 O O . GLY A 1 169 ? 11.702 -15.085 0.388 1.00 85.94 169 GLY A O 1
ATOM 1313 N N . GLU A 1 170 ? 10.212 -13.663 1.269 1.00 88.56 170 GLU A N 1
ATOM 1314 C CA . GLU A 1 170 ? 9.920 -14.510 2.426 1.00 88.56 170 GLU A CA 1
ATOM 1315 C C . GLU A 1 170 ? 8.813 -15.533 2.129 1.00 88.56 170 GLU A C 1
ATOM 1317 O O . GLU A 1 170 ? 7.835 -15.201 1.455 1.00 88.56 170 GLU A O 1
ATOM 1322 N N . PRO A 1 171 ? 8.876 -16.760 2.684 1.00 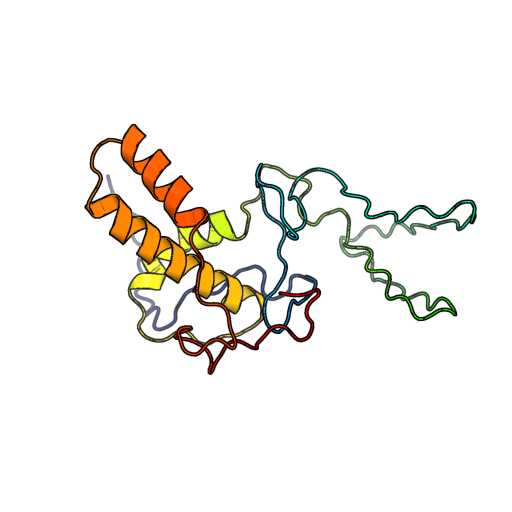88.38 171 PRO A N 1
ATOM 1323 C CA . PRO A 1 171 ? 7.838 -17.776 2.480 1.00 88.38 171 PRO A CA 1
ATOM 1324 C C . PRO A 1 171 ? 6.439 -17.334 2.926 1.00 88.38 171 PRO A C 1
ATOM 1326 O O . PRO A 1 171 ? 5.442 -17.806 2.387 1.00 88.38 171 PRO A O 1
ATOM 1329 N N . ALA A 1 172 ? 6.367 -16.434 3.910 1.00 89.00 172 ALA A N 1
ATOM 1330 C CA . ALA A 1 172 ? 5.117 -15.903 4.440 1.00 89.00 172 ALA A CA 1
ATOM 1331 C C . ALA A 1 172 ? 4.493 -14.808 3.553 1.00 89.00 172 ALA A C 1
ATOM 1333 O O . ALA A 1 172 ? 3.361 -14.401 3.812 1.00 89.00 172 ALA A O 1
ATOM 1334 N N . PHE A 1 173 ? 5.196 -14.326 2.519 1.00 88.56 173 PHE A N 1
ATOM 1335 C CA . PHE A 1 173 ? 4.692 -13.270 1.648 1.00 88.56 173 PHE A CA 1
ATOM 1336 C C . PHE A 1 173 ? 3.776 -13.839 0.544 1.00 88.56 173 PHE A C 1
ATOM 1338 O O . PHE A 1 173 ? 4.235 -14.584 -0.330 1.00 88.56 173 PHE A O 1
ATOM 1345 N N . PRO A 1 174 ? 2.476 -13.487 0.525 1.00 86.00 174 PRO A N 1
ATOM 1346 C CA . PRO A 1 174 ? 1.485 -14.161 -0.318 1.00 86.00 174 PRO A CA 1
ATOM 1347 C C . PRO A 1 174 ? 1.611 -13.856 -1.818 1.00 86.00 174 PRO A C 1
ATOM 1349 O O . PRO A 1 174 ? 1.028 -14.571 -2.631 1.00 86.00 174 PRO A O 1
ATOM 1352 N N . LEU A 1 175 ? 2.358 -12.816 -2.212 1.00 87.38 175 LEU A N 1
ATOM 1353 C CA . LEU A 1 175 ? 2.444 -12.354 -3.604 1.00 87.38 175 LEU A CA 1
ATOM 1354 C C . LEU A 1 175 ? 3.839 -12.528 -4.229 1.00 87.38 175 LEU A C 1
ATOM 1356 O O . LEU A 1 175 ? 4.177 -11.836 -5.186 1.00 87.38 175 LEU A O 1
ATOM 1360 N N . ASN A 1 176 ? 4.652 -13.472 -3.748 1.00 88.00 176 ASN A N 1
ATOM 1361 C CA . ASN A 1 176 ? 6.021 -13.698 -4.251 1.00 88.00 176 ASN A CA 1
ATOM 1362 C C . ASN A 1 176 ? 6.127 -13.902 -5.776 1.00 88.00 176 ASN A C 1
ATOM 1364 O O . ASN A 1 176 ? 7.156 -13.600 -6.366 1.00 88.00 176 ASN A O 1
ATOM 1368 N N . ALA A 1 177 ? 5.071 -14.382 -6.441 1.00 88.44 177 ALA 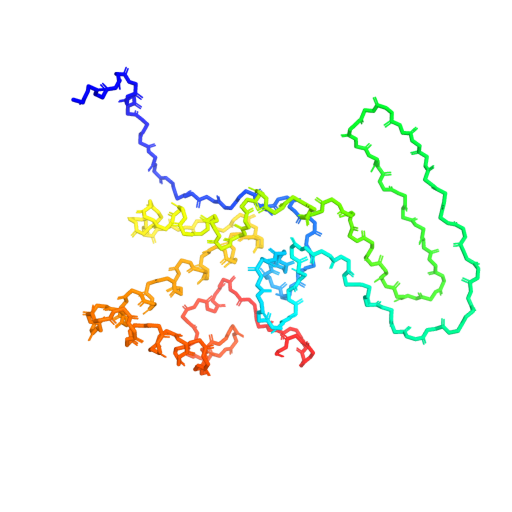A N 1
ATOM 1369 C CA . ALA A 1 177 ? 5.068 -14.541 -7.898 1.00 88.44 177 ALA A CA 1
ATOM 1370 C C . ALA A 1 177 ? 5.121 -13.205 -8.666 1.00 88.44 177 ALA A C 1
ATOM 1372 O O . ALA A 1 177 ? 5.550 -13.174 -9.816 1.00 88.44 177 ALA A O 1
ATOM 1373 N N . MET A 1 178 ? 4.665 -12.107 -8.053 1.00 88.62 178 MET A N 1
ATOM 1374 C CA . MET A 1 178 ? 4.532 -10.797 -8.705 1.00 88.62 178 MET A CA 1
ATOM 1375 C C . MET A 1 178 ? 5.468 -9.730 -8.127 1.00 88.62 178 MET A C 1
ATOM 1377 O O . MET A 1 178 ? 5.599 -8.648 -8.707 1.00 88.62 178 MET A O 1
ATOM 1381 N N . TYR A 1 179 ? 6.137 -10.031 -7.016 1.00 89.75 179 TYR A N 1
ATOM 1382 C CA . TYR A 1 179 ? 7.003 -9.116 -6.284 1.00 89.75 179 TYR A CA 1
ATOM 1383 C C . TYR A 1 179 ? 8.394 -9.712 -6.132 1.00 89.75 179 TYR A C 1
ATOM 1385 O O . TYR A 1 179 ? 8.551 -10.869 -5.750 1.00 89.75 179 TYR A O 1
ATOM 1393 N N . GLN A 1 180 ? 9.402 -8.911 -6.447 1.00 88.88 180 GLN A N 1
ATOM 1394 C CA . GLN A 1 180 ? 10.792 -9.331 -6.397 1.00 88.88 180 GLN A CA 1
ATOM 1395 C C . GLN A 1 180 ? 11.373 -9.061 -5.016 1.00 88.88 180 GLN A C 1
ATOM 1397 O O . GLN A 1 180 ? 11.113 -8.017 -4.417 1.00 88.88 180 GLN A O 1
ATOM 1402 N N . ALA A 1 181 ? 12.184 -10.002 -4.538 1.00 86.25 181 ALA A N 1
ATOM 1403 C CA . ALA A 1 181 ? 12.962 -9.807 -3.330 1.00 86.25 181 ALA A CA 1
ATOM 1404 C C . ALA A 1 181 ? 13.933 -8.622 -3.495 1.00 86.25 181 ALA A C 1
ATOM 1406 O O . ALA A 1 181 ? 14.398 -8.363 -4.613 1.00 86.25 181 ALA A O 1
ATOM 1407 N N . PRO A 1 182 ? 14.279 -7.925 -2.402 1.00 83.12 182 PRO A N 1
ATOM 1408 C CA . PRO A 1 182 ? 15.301 -6.889 -2.433 1.00 83.12 182 PRO A CA 1
ATOM 1409 C C . PRO A 1 182 ? 16.614 -7.413 -3.027 1.00 83.12 182 PRO A C 1
ATOM 1411 O O . PRO A 1 182 ? 17.106 -8.474 -2.640 1.00 83.12 182 PRO A O 1
ATOM 1414 N N . ALA A 1 183 ? 17.193 -6.665 -3.969 1.00 80.69 183 ALA A N 1
ATOM 1415 C CA . ALA A 1 183 ? 18.410 -7.076 -4.673 1.00 80.69 183 ALA A CA 1
ATOM 1416 C C . ALA A 1 183 ? 19.659 -7.037 -3.778 1.00 80.69 183 ALA A C 1
ATOM 1418 O O . ALA A 1 183 ? 20.650 -7.718 -4.045 1.00 80.69 183 ALA A O 1
ATOM 1419 N N . SER A 1 184 ? 19.629 -6.223 -2.722 1.00 79.81 184 SER A N 1
ATOM 1420 C CA . SER A 1 184 ? 20.745 -6.045 -1.806 1.00 79.81 184 SER A CA 1
ATOM 1421 C C . SER A 1 184 ? 20.263 -5.837 -0.374 1.00 79.81 184 SER A C 1
ATOM 1423 O O . SER A 1 184 ? 19.136 -5.410 -0.135 1.00 79.81 184 SER A O 1
ATOM 1425 N N . ARG A 1 185 ? 21.159 -6.063 0.592 1.00 73.81 185 ARG A N 1
ATOM 1426 C CA . ARG A 1 185 ? 20.908 -5.761 2.011 1.00 73.81 185 ARG A CA 1
ATOM 1427 C C . ARG A 1 185 ? 20.665 -4.267 2.269 1.00 73.81 185 ARG A C 1
ATOM 1429 O O . ARG A 1 185 ? 20.122 -3.923 3.306 1.00 73.81 185 ARG A O 1
ATOM 1436 N N . ALA A 1 186 ? 21.093 -3.386 1.363 1.00 74.06 186 ALA A N 1
ATOM 1437 C CA . ALA A 1 186 ? 20.821 -1.953 1.464 1.00 74.06 186 ALA A CA 1
ATOM 1438 C C . ALA A 1 186 ? 19.381 -1.593 1.056 1.00 74.06 186 ALA A C 1
ATOM 1440 O O . ALA A 1 186 ? 18.926 -0.500 1.380 1.00 74.06 186 ALA A O 1
ATOM 1441 N N . ASP A 1 187 ? 18.694 -2.497 0.350 1.00 66.38 187 ASP A N 1
ATOM 1442 C CA . ASP A 1 187 ? 17.296 -2.356 -0.062 1.00 66.38 187 ASP A CA 1
ATOM 1443 C C . ASP A 1 187 ? 16.337 -3.199 0.814 1.00 66.38 187 ASP A C 1
ATOM 1445 O O . ASP A 1 187 ? 15.143 -3.240 0.518 1.00 66.38 187 ASP A O 1
ATOM 1449 N N . GLN A 1 188 ? 16.853 -3.881 1.853 1.00 59.28 188 GLN A N 1
ATOM 1450 C CA . GLN A 1 188 ? 16.082 -4.605 2.882 1.00 59.28 188 GLN A CA 1
ATOM 1451 C C . GLN A 1 188 ? 15.741 -3.714 4.075 1.00 59.28 188 GLN A C 1
ATOM 1453 O O . GLN A 1 188 ? 16.608 -2.903 4.477 1.00 59.28 188 GLN A O 1
#

Secondary structure (DSSP, 8-state):
-PPPS--------SPPPPGGGG--PEEETTEEE--B--SS--SSPBSSS----------------PPP-SSS---------SS--------GGGG--TTS--HHHHHHHHHHHHTT-S-----SHHHHHHHHHHHHHHHHHHHHTT--SHHHHHHHHHHHTTS----TTSTT-TTTTTSPPPSSTT--

Foldseek 3Di:
DDDDPPPPDDPPVAADFDPCQVPPADDQQFAGLAEDCDPDDDPRNHLADDPPPDPDDPDDDDDDDDDDDDDDDDDDDDDDDPDPDDDDPRPPVRHHDPPDDTLLSVLVVRLVVRVVDPDHDDPGNSRVVSVVSSVVVVVLVVQVVVPPDPVVSVVSVVVVVPDDDDDAPDPPDPPVVPGHDGPDPVSD

Organism: NCBI:txid278681

InterPro domains:
  IPR007204 Actin-related protein 2/3 complex subunit 3 [PF04062] (14-46)
  IPR007204 Actin-related protein 2/3 complex subunit 3 [PF04062] (96-187)
  IPR007204 Actin-related protein 2/3 complex subunit 3 [PIRSF016315] (15-187)
  IPR007204 Actin-related protein 2/3 complex subunit 3 [PTHR12391] (14-187)
  IPR036753 Actin-related protein 2/3 complex subunit 3 superfamily [G3DSA:1.10.1760.10] (13-188)
  IPR036753 Actin-related protein 2/3 complex subunit 3 superfamily [SSF69060] (15-49)
  IPR036753 Actin-related protein 2/3 complex subunit 3 superfamily [SSF69060] (94-187)

pLDDT: mean 70.74, std 22.27, range [32.75, 94.12]

Sequence (188 aa):
MVIPPVLRRRSHSQAYHSSYLDFPARSLGNFALLPLKSKIRGPAPQGGATFFAIPRLHAAKSSVTLVPNNRNMCSALISRTSHGSLHYVLPSSAVENPEEDDIVDEALNLFRANCFFRNFEIKGDADRVLVYLILYIQDCLSKLAKSPPQQQAVKDLAALAQQNFAVPGEPAFPLNAMYQAPASRADQ